Protein AF-A0A818SX84-F1 (afdb_monomer_lite)

Foldseek 3Di:
DVVVLVVQVVDDLVAADEAEDADPCVVVVCVSPLPRNNYQAYEYAYQPCNCVVPDDPPRPRYDDYHNDPVVVVVVVVVVVVVCLVPDPPPLVLDPVPDDDDDDPPPDVSVVVVVVVVVLLVVLLPPDDDPVLLVLLLVVLCVVCVVPPVLPVVSVVCNPDPDLLCLVVCCVDPHSCVVQVVVCVVVVVSVNCNSCSVSSNSVVVNVVD

Sequence (208 aa):
MLQCIDAIKSKSDNIKIFLISSHTDTETLIQKVAHQTNVMAIYLLDHEERFASTLNHSITKLHDLYSDLDSLSIRLSQDIKSFIHYTPLSISTFDREKNENTIRDLNKANARFLWLQLLIDILIKTPYNDQEKDEMLEECRTHYKDNSTVLKSIKEFSQTYKSTEALKFYTTDSFLYRILNRALRTENIDILFICRFFLADICNQLKE

Secondary structure (DSSP, 8-state):
-HHHHHHHHTS-TTS-EEEEE-STTHHHHHHHHTT-TTEEEEEEE-SSSTTTTT--TT-TTEEEEESSHHHHHHHHHHHHHHHHHHS----------S----TT---HHHHHHHHHHHHHHHHHHS---HHHHHHHHHHHHHHTTT-HHHHHHHHHHHHH--GGGHHHHHHTT-HHHHHHHHHHHHT-HHHHHHTHHHHHHHHHHTT-

Organism: NCBI:txid392032

Radius of gyration: 22.52 Å; chains: 1; bounding box: 60×38×54 Å

Structure (mmCIF, N/CA/C/O backbone):
data_AF-A0A818SX84-F1
#
_entry.id   AF-A0A818SX84-F1
#
loop_
_atom_site.group_PDB
_atom_site.id
_atom_site.type_symbol
_atom_site.label_atom_id
_atom_site.label_alt_id
_atom_site.label_comp_id
_atom_site.label_asym_id
_atom_site.label_entity_id
_atom_site.label_seq_id
_atom_site.pdbx_PDB_ins_code
_atom_site.Cartn_x
_atom_site.Cartn_y
_atom_site.Cartn_z
_atom_site.occupancy
_atom_site.B_iso_or_equiv
_atom_site.auth_seq_id
_atom_site.auth_comp_id
_atom_site.auth_asym_id
_atom_site.auth_atom_id
_atom_site.pdbx_PDB_model_num
ATOM 1 N N . MET A 1 1 ? 21.060 4.230 -33.147 1.00 58.81 1 MET A N 1
ATOM 2 C CA . MET A 1 1 ? 21.526 4.904 -31.910 1.00 58.81 1 MET A CA 1
ATOM 3 C C . MET A 1 1 ? 20.974 6.321 -31.745 1.00 58.81 1 MET A C 1
ATOM 5 O O . MET A 1 1 ? 20.332 6.557 -30.733 1.00 58.81 1 MET A O 1
ATOM 9 N N . LEU A 1 2 ? 21.166 7.244 -32.704 1.00 61.53 2 LEU A N 1
ATOM 10 C CA . LEU A 1 2 ? 20.605 8.612 -32.638 1.00 61.53 2 LEU A CA 1
ATOM 11 C C . LEU A 1 2 ? 19.089 8.614 -32.375 1.00 61.53 2 LEU A C 1
ATOM 13 O O . LEU A 1 2 ? 18.642 9.223 -31.414 1.00 61.53 2 LEU A O 1
ATOM 17 N N . GLN A 1 3 ? 18.341 7.782 -33.105 1.00 71.62 3 GLN A N 1
ATOM 18 C CA . GLN A 1 3 ? 16.898 7.604 -32.901 1.00 71.62 3 GLN A CA 1
ATOM 19 C C . GLN A 1 3 ? 16.520 7.128 -31.485 1.00 71.62 3 GLN A C 1
ATOM 21 O O . GLN A 1 3 ? 15.489 7.537 -30.964 1.00 71.62 3 GLN A O 1
ATOM 26 N N . CYS A 1 4 ? 17.347 6.300 -30.833 1.00 71.50 4 CYS A N 1
ATOM 27 C CA . CYS A 1 4 ? 17.084 5.839 -29.464 1.00 71.50 4 CYS A CA 1
ATOM 28 C C . CYS A 1 4 ? 17.305 6.962 -28.446 1.00 71.50 4 CYS A C 1
ATOM 30 O O . CYS A 1 4 ? 16.534 7.106 -27.504 1.00 71.50 4 CYS A O 1
ATOM 32 N N . ILE A 1 5 ? 18.348 7.770 -28.643 1.00 73.75 5 ILE A N 1
ATOM 33 C CA . ILE A 1 5 ? 18.649 8.913 -27.775 1.00 73.75 5 ILE A CA 1
ATOM 34 C C . ILE A 1 5 ? 17.563 9.978 -27.922 1.00 73.75 5 ILE A C 1
ATOM 36 O O . ILE A 1 5 ? 17.093 10.508 -26.918 1.00 73.75 5 ILE A O 1
ATOM 40 N N . ASP A 1 6 ? 17.132 10.254 -29.151 1.00 78.50 6 ASP A N 1
ATOM 41 C CA . ASP A 1 6 ? 16.049 11.199 -29.419 1.00 78.50 6 ASP A CA 1
ATOM 42 C C . ASP A 1 6 ? 14.726 10.688 -28.838 1.00 78.50 6 ASP A C 1
ATOM 44 O O . ASP A 1 6 ? 13.996 11.455 -28.214 1.00 78.50 6 ASP A O 1
ATOM 48 N N . ALA A 1 7 ? 14.462 9.379 -28.920 1.00 76.94 7 ALA A N 1
ATOM 49 C CA . ALA A 1 7 ? 13.317 8.765 -28.258 1.00 76.94 7 ALA A CA 1
ATOM 50 C C . ALA A 1 7 ? 13.376 8.936 -26.731 1.00 76.94 7 ALA A C 1
ATOM 52 O O . ALA A 1 7 ? 12.378 9.347 -26.150 1.00 76.94 7 ALA A O 1
ATOM 53 N N . ILE A 1 8 ? 14.525 8.703 -26.084 1.00 78.56 8 ILE A N 1
ATOM 54 C CA . ILE A 1 8 ? 14.698 8.892 -24.629 1.00 78.56 8 ILE A CA 1
ATOM 55 C C . ILE A 1 8 ? 14.492 10.360 -24.230 1.00 78.56 8 ILE A C 1
ATOM 57 O O . ILE A 1 8 ? 13.814 10.635 -23.243 1.00 78.56 8 ILE A O 1
ATOM 61 N N . LYS A 1 9 ? 15.032 11.303 -25.009 1.00 77.94 9 LYS A N 1
ATOM 62 C CA . LYS A 1 9 ? 14.897 12.748 -24.755 1.00 77.94 9 LYS A CA 1
ATOM 63 C C . LYS A 1 9 ? 13.497 13.288 -25.039 1.00 77.94 9 LYS A C 1
ATOM 65 O O . LYS A 1 9 ?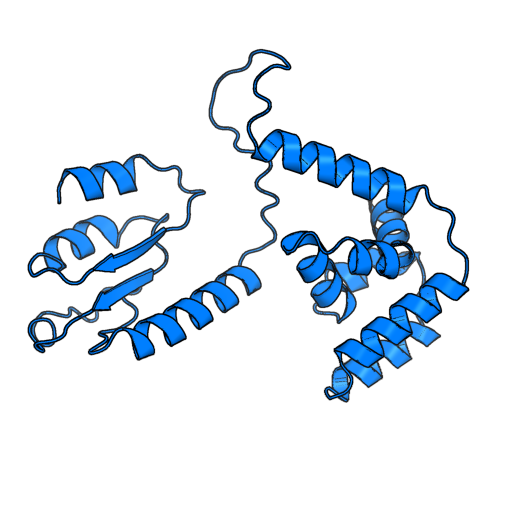 13.096 14.276 -24.442 1.00 77.94 9 LYS A O 1
ATOM 70 N N . SER A 1 10 ? 12.758 12.663 -25.956 1.00 74.94 10 SER A N 1
ATOM 71 C CA . SER A 1 10 ? 11.388 13.064 -26.303 1.00 74.94 10 SER A CA 1
ATOM 72 C C . SER A 1 10 ? 10.347 12.689 -25.242 1.00 74.94 10 SER A C 1
ATOM 74 O O . SER A 1 10 ? 9.189 13.089 -25.352 1.00 74.94 10 SER A O 1
ATOM 76 N N . LYS A 1 11 ? 10.725 11.885 -24.241 1.00 73.69 11 LYS A N 1
ATOM 77 C CA . LYS A 1 11 ? 9.832 11.428 -23.174 1.00 73.69 11 LYS A CA 1
ATOM 78 C C . LYS A 1 11 ? 9.896 12.377 -21.982 1.00 73.69 11 LYS A C 1
ATOM 80 O O . LYS A 1 11 ? 10.982 12.756 -21.560 1.00 73.69 11 LYS A O 1
ATOM 85 N N . SER A 1 12 ? 8.724 12.705 -21.436 1.00 64.88 12 SER A N 1
ATOM 86 C CA . SER A 1 12 ? 8.583 13.527 -20.229 1.00 64.88 12 SER A CA 1
ATOM 87 C C . SER A 1 12 ? 9.339 12.916 -19.039 1.00 64.88 12 SER A C 1
ATOM 89 O O . SER A 1 12 ? 9.457 11.691 -18.929 1.00 64.88 12 SER A O 1
ATOM 91 N N . ASP A 1 13 ? 9.810 13.763 -18.121 1.00 65.44 13 ASP A N 1
ATOM 92 C CA . ASP A 1 13 ? 10.623 13.390 -16.948 1.00 65.44 13 ASP A CA 1
ATOM 93 C C . ASP A 1 13 ? 9.909 12.455 -15.954 1.00 65.44 13 ASP A C 1
ATOM 95 O O . ASP A 1 13 ? 10.538 11.806 -15.100 1.00 65.44 13 ASP A O 1
ATOM 99 N N . ASN A 1 14 ? 8.585 12.364 -16.091 1.00 58.31 14 ASN A N 1
ATOM 100 C CA . ASN A 1 14 ? 7.718 11.458 -15.346 1.00 58.31 14 ASN A CA 1
ATOM 101 C C . ASN A 1 14 ? 7.893 9.992 -15.768 1.00 58.31 14 ASN A C 1
ATOM 103 O O . ASN A 1 14 ? 7.595 9.087 -14.990 1.00 58.31 14 ASN A O 1
ATOM 107 N N . ILE A 1 15 ? 8.391 9.736 -16.979 1.00 69.25 15 ILE A N 1
ATOM 108 C CA . ILE A 1 15 ? 8.619 8.380 -17.475 1.00 69.25 15 ILE A CA 1
ATOM 109 C C . ILE A 1 15 ? 9.990 7.920 -16.998 1.00 69.25 15 ILE A C 1
ATOM 111 O O . ILE A 1 15 ? 11.014 8.444 -17.418 1.00 69.25 15 ILE A O 1
ATOM 115 N N . LYS A 1 16 ? 10.013 6.917 -16.122 1.00 77.06 16 LYS A N 1
ATOM 116 C CA . LYS A 1 16 ? 11.256 6.330 -15.618 1.00 77.06 16 LYS A CA 1
ATOM 117 C C . LYS A 1 16 ? 11.717 5.194 -16.519 1.00 77.06 16 LYS A C 1
ATOM 119 O O . LYS A 1 16 ? 10.966 4.260 -16.789 1.00 77.06 16 LYS A O 1
ATOM 124 N N . ILE A 1 17 ? 12.952 5.295 -16.996 1.00 80.56 17 ILE A N 1
ATOM 125 C CA . ILE A 1 17 ? 13.526 4.416 -18.011 1.00 80.56 17 ILE A CA 1
ATOM 126 C C . ILE A 1 17 ? 14.619 3.562 -17.369 1.00 80.56 17 ILE A C 1
ATOM 128 O O . ILE A 1 17 ? 15.574 4.084 -16.788 1.00 80.56 17 ILE A O 1
ATOM 132 N N . PHE A 1 18 ? 14.476 2.247 -17.515 1.00 81.50 18 PHE A N 1
ATOM 133 C CA . PHE A 1 18 ? 15.522 1.261 -17.261 1.00 81.50 18 PHE A CA 1
ATOM 134 C C . PHE A 1 18 ? 16.090 0.847 -18.615 1.00 81.50 18 PHE A C 1
ATOM 136 O O . PHE A 1 18 ? 15.353 0.378 -19.484 1.00 81.50 18 PHE A O 1
ATOM 143 N N . LEU A 1 19 ? 17.380 1.085 -18.824 1.00 81.00 19 LEU A N 1
ATOM 144 C CA . LEU A 1 19 ? 18.031 0.856 -20.107 1.00 81.00 19 LEU A CA 1
ATOM 145 C C . LEU A 1 19 ? 18.844 -0.434 -20.044 1.00 81.00 19 LEU A C 1
ATOM 147 O O . LEU A 1 19 ? 19.708 -0.569 -19.186 1.00 81.00 19 LEU A O 1
ATOM 151 N N . ILE A 1 20 ? 18.597 -1.349 -20.976 1.00 83.50 20 ILE A N 1
ATOM 152 C CA . ILE A 1 20 ? 19.395 -2.564 -21.153 1.00 83.50 20 ILE A CA 1
ATOM 153 C C . ILE A 1 20 ? 20.130 -2.425 -22.477 1.00 83.50 20 ILE A C 1
ATOM 155 O O . ILE A 1 20 ? 19.508 -2.117 -23.496 1.00 83.50 20 ILE A O 1
ATOM 159 N N . SER A 1 21 ? 21.443 -2.623 -22.470 1.00 77.38 21 SER A N 1
ATOM 160 C CA . SER A 1 21 ? 22.242 -2.531 -23.686 1.00 77.38 21 SER A CA 1
ATOM 161 C C . SER A 1 21 ? 23.273 -3.648 -23.763 1.00 77.38 21 SER A C 1
ATOM 163 O O . SER A 1 21 ? 23.961 -3.933 -22.790 1.00 77.38 21 SER A O 1
ATOM 165 N N . SER A 1 22 ? 23.386 -4.249 -24.946 1.00 72.69 22 SER A N 1
ATOM 166 C CA . SER A 1 22 ? 24.310 -5.350 -25.252 1.00 72.69 22 SER A CA 1
ATOM 167 C C . SER A 1 22 ? 25.238 -5.048 -26.438 1.00 72.69 22 SER A C 1
ATOM 169 O O . SER A 1 22 ? 25.865 -5.948 -26.988 1.00 72.69 22 SER A O 1
ATOM 171 N N . HIS A 1 23 ? 25.274 -3.795 -26.906 1.00 62.72 23 HIS A N 1
ATOM 172 C CA . HIS A 1 23 ? 25.964 -3.403 -28.141 1.00 62.72 23 HIS A CA 1
ATOM 173 C C . HIS A 1 23 ? 27.295 -2.686 -27.898 1.00 62.72 23 HIS A C 1
ATOM 175 O O . HIS A 1 23 ? 27.448 -1.968 -26.920 1.00 62.72 23 HIS A O 1
ATOM 181 N N . THR A 1 24 ? 28.229 -2.821 -28.842 1.00 56.12 24 THR A N 1
ATOM 182 C CA . THR A 1 24 ? 29.602 -2.272 -28.809 1.00 56.12 24 THR A CA 1
ATOM 183 C C . THR A 1 24 ? 29.696 -0.755 -28.643 1.00 56.12 24 THR A C 1
ATOM 185 O O . THR A 1 24 ? 30.704 -0.265 -28.154 1.00 56.12 24 THR A O 1
ATOM 188 N N . ASP A 1 25 ? 28.646 -0.009 -28.983 1.00 63.19 25 ASP A N 1
ATOM 189 C CA . ASP A 1 25 ? 28.643 1.456 -28.906 1.00 63.19 25 ASP A CA 1
ATOM 190 C C . ASP A 1 25 ? 27.954 2.003 -27.630 1.00 63.19 25 ASP A C 1
ATOM 192 O O . ASP A 1 25 ? 27.442 3.131 -27.593 1.00 63.19 25 ASP A O 1
ATOM 196 N N . THR A 1 26 ? 27.880 1.184 -26.578 1.00 66.12 26 THR A N 1
ATOM 197 C CA . THR A 1 26 ? 27.288 1.529 -25.274 1.00 66.12 26 THR A CA 1
ATOM 198 C C . THR A 1 26 ? 27.911 2.765 -24.651 1.00 66.12 26 THR A C 1
ATOM 200 O O . THR A 1 26 ? 27.187 3.557 -24.062 1.00 66.12 26 THR A O 1
ATOM 203 N N . GLU A 1 27 ? 29.211 2.999 -24.806 1.00 67.94 27 GLU A N 1
ATOM 204 C CA . GLU A 1 27 ? 29.888 4.140 -24.178 1.00 67.94 27 GLU A CA 1
ATOM 205 C C . GLU A 1 27 ? 29.317 5.486 -24.621 1.00 67.94 27 GLU A C 1
ATOM 207 O O . GLU A 1 27 ? 29.007 6.345 -23.793 1.00 67.94 27 GLU A O 1
ATOM 212 N N . THR A 1 28 ? 29.108 5.665 -25.927 1.00 70.00 28 THR A N 1
ATOM 213 C CA . THR A 1 28 ? 28.568 6.918 -26.469 1.00 70.00 28 THR A CA 1
ATOM 214 C C . THR A 1 28 ? 27.113 7.124 -26.048 1.00 70.00 28 THR A C 1
ATOM 216 O O . THR A 1 28 ? 26.667 8.258 -25.851 1.00 70.00 28 THR A O 1
ATOM 219 N N . LEU A 1 29 ? 26.366 6.026 -25.899 1.00 72.81 29 LEU A N 1
ATOM 220 C CA . LEU A 1 29 ? 24.999 6.023 -25.391 1.00 72.81 29 LEU A CA 1
ATOM 221 C C . LEU A 1 29 ? 24.974 6.396 -23.901 1.00 72.81 29 LEU A C 1
ATOM 223 O O . LEU A 1 29 ? 24.247 7.309 -23.516 1.00 72.81 29 LEU A O 1
ATOM 227 N N . ILE A 1 30 ? 25.804 5.750 -23.080 1.00 73.06 30 ILE A N 1
ATOM 228 C CA . ILE A 1 30 ? 25.888 5.977 -21.636 1.00 73.06 30 ILE A CA 1
ATOM 229 C C . ILE A 1 30 ? 26.296 7.422 -21.358 1.00 73.06 30 ILE A C 1
ATOM 231 O O . ILE A 1 30 ? 25.616 8.090 -20.588 1.00 73.06 30 ILE A O 1
ATOM 235 N N . GLN A 1 31 ? 27.318 7.957 -22.032 1.00 74.00 31 GLN A N 1
ATOM 236 C CA . GLN A 1 31 ? 27.739 9.352 -21.848 1.00 74.00 31 GLN A CA 1
ATOM 237 C C . GLN A 1 31 ? 26.611 10.352 -22.141 1.00 74.00 31 GLN A C 1
ATOM 239 O O . GLN A 1 31 ? 26.442 11.339 -21.429 1.00 74.00 31 GLN A O 1
ATOM 244 N N . LYS A 1 32 ? 25.796 10.098 -23.170 1.00 74.50 32 LYS A N 1
ATOM 245 C CA . LYS A 1 32 ? 24.699 11.000 -23.558 1.00 74.50 32 LYS A CA 1
ATOM 246 C C . LYS A 1 32 ? 23.457 10.861 -22.679 1.00 74.50 32 LYS A C 1
ATOM 248 O O . LYS A 1 32 ? 22.681 11.812 -22.575 1.00 74.50 32 LYS A O 1
ATOM 253 N N . VAL A 1 33 ? 23.252 9.690 -22.082 1.00 75.94 33 VAL A N 1
ATOM 254 C CA . VAL A 1 33 ? 22.023 9.331 -21.362 1.00 75.94 33 VAL A CA 1
ATOM 255 C C . VAL A 1 33 ? 22.206 9.376 -19.838 1.00 75.94 33 VAL A C 1
ATOM 257 O O . VAL A 1 33 ? 21.247 9.645 -19.123 1.00 75.94 33 VAL A O 1
ATOM 260 N N . ALA A 1 34 ? 23.430 9.238 -19.320 1.00 68.69 34 ALA A N 1
ATOM 261 C CA . ALA A 1 34 ? 23.725 9.280 -17.883 1.00 68.69 34 ALA A CA 1
ATOM 262 C C . ALA A 1 34 ? 23.283 10.596 -17.216 1.00 68.69 34 ALA A C 1
ATOM 264 O O . ALA A 1 34 ? 22.843 10.605 -16.064 1.00 68.69 34 ALA A O 1
ATOM 265 N N . HIS A 1 35 ? 23.328 11.710 -17.949 1.00 72.81 35 HIS A N 1
ATOM 266 C CA . HIS A 1 35 ? 22.904 13.018 -17.444 1.00 72.81 35 HIS A CA 1
ATOM 267 C C . HIS A 1 35 ? 21.377 13.215 -17.412 1.00 72.81 35 HIS A C 1
ATOM 269 O O . HIS A 1 35 ? 20.910 14.188 -16.829 1.00 72.81 35 HIS A O 1
ATOM 275 N N . GLN A 1 36 ? 20.586 12.309 -17.994 1.00 72.69 36 GLN A N 1
ATOM 276 C CA . GLN A 1 36 ? 19.128 12.439 -18.059 1.00 72.69 36 GLN A CA 1
ATOM 277 C C . GLN A 1 36 ? 18.465 11.999 -16.746 1.00 72.69 36 GLN A C 1
ATOM 279 O O . GLN A 1 36 ? 18.751 10.923 -16.221 1.00 72.69 36 GLN A O 1
ATOM 284 N N . THR A 1 37 ? 17.569 12.818 -16.199 1.00 70.69 37 THR A N 1
ATOM 285 C CA . THR A 1 37 ? 16.844 12.576 -14.931 1.00 70.69 37 THR A CA 1
ATOM 286 C C . THR A 1 37 ? 15.767 11.493 -15.044 1.00 70.69 37 THR A C 1
ATOM 288 O O . THR A 1 37 ? 15.343 10.923 -14.035 1.00 70.69 37 THR A O 1
ATOM 291 N N . ASN A 1 38 ? 15.328 11.200 -16.267 1.00 72.31 38 ASN A N 1
ATOM 292 C CA . ASN A 1 38 ? 14.335 10.180 -16.580 1.00 72.31 38 ASN A CA 1
ATOM 293 C C . ASN A 1 38 ? 14.940 8.765 -16.696 1.00 72.31 38 ASN A C 1
ATOM 295 O O . ASN A 1 38 ? 14.206 7.782 -16.635 1.00 72.31 38 ASN A O 1
ATOM 299 N N . VAL A 1 39 ? 16.271 8.635 -16.775 1.00 80.88 39 VAL A N 1
ATOM 300 C CA . VAL A 1 39 ? 16.965 7.338 -16.768 1.00 80.88 39 VAL A CA 1
ATOM 301 C C . VAL A 1 39 ? 17.411 6.980 -15.358 1.00 80.88 39 VAL A C 1
ATOM 303 O O . VAL A 1 39 ? 18.208 7.693 -14.746 1.00 80.88 39 VAL A O 1
ATOM 306 N N . MET A 1 40 ? 16.876 5.868 -14.855 1.00 75.00 40 MET A N 1
ATOM 307 C CA . MET A 1 40 ? 17.058 5.427 -13.470 1.00 75.00 40 MET A CA 1
ATOM 308 C C . MET A 1 40 ? 18.261 4.509 -13.305 1.00 75.00 40 MET A C 1
ATOM 310 O O . MET A 1 40 ? 19.053 4.699 -12.388 1.00 75.00 40 MET A O 1
ATOM 314 N N . ALA A 1 41 ? 18.392 3.529 -14.194 1.00 78.50 41 ALA A N 1
ATOM 315 C CA . ALA A 1 41 ? 19.478 2.564 -14.167 1.00 78.50 41 ALA A CA 1
ATOM 316 C C . ALA A 1 41 ? 19.813 2.098 -15.584 1.00 78.50 41 ALA A C 1
ATOM 318 O O . ALA A 1 41 ? 18.937 2.016 -16.456 1.00 78.50 41 ALA A O 1
ATOM 319 N N . ILE A 1 42 ? 21.092 1.797 -15.793 1.00 80.62 42 ILE A N 1
ATOM 320 C CA . ILE A 1 42 ? 21.623 1.230 -17.030 1.00 80.62 42 ILE A CA 1
ATOM 321 C C . ILE A 1 42 ? 22.248 -0.128 -16.701 1.00 80.62 42 ILE A C 1
ATOM 323 O O . ILE A 1 42 ? 23.116 -0.215 -15.830 1.00 80.62 42 ILE A O 1
ATOM 327 N N . TYR A 1 43 ? 21.807 -1.161 -17.415 1.00 81.69 43 TYR A N 1
ATOM 328 C CA . TYR A 1 43 ? 22.290 -2.534 -17.314 1.00 81.69 43 TYR A CA 1
ATOM 329 C C . TYR A 1 43 ? 23.020 -2.909 -18.596 1.00 81.69 43 TYR A C 1
ATOM 331 O O . TYR A 1 43 ? 22.504 -2.694 -19.700 1.00 81.69 43 TYR A O 1
ATOM 339 N N . LEU A 1 44 ? 24.210 -3.482 -18.447 1.00 77.75 44 LEU A N 1
ATOM 340 C CA . LEU A 1 44 ? 25.017 -3.929 -19.572 1.00 77.75 44 LEU A CA 1
ATOM 341 C C . LEU A 1 44 ? 25.029 -5.450 -19.624 1.00 77.75 44 LEU A C 1
ATOM 343 O O . LEU A 1 44 ? 25.398 -6.093 -18.648 1.00 77.75 44 LEU A O 1
ATOM 347 N N . LEU A 1 45 ? 24.612 -6.007 -20.759 1.00 74.62 45 LEU A N 1
ATOM 348 C CA . LEU A 1 45 ? 24.677 -7.441 -21.020 1.00 74.62 45 LEU A CA 1
ATOM 349 C C . LEU A 1 45 ? 25.870 -7.709 -21.939 1.00 74.62 45 LEU A C 1
ATOM 351 O O . LEU A 1 45 ? 25.855 -7.305 -23.102 1.00 74.62 45 LEU A O 1
ATOM 355 N N . ASP A 1 46 ? 26.893 -8.369 -21.410 1.00 71.94 46 ASP A N 1
ATOM 356 C CA . ASP A 1 46 ? 28.146 -8.644 -22.105 1.00 71.94 46 ASP A CA 1
ATOM 357 C C . ASP A 1 46 ? 28.497 -10.121 -22.036 1.00 71.94 46 ASP A C 1
ATOM 359 O O . ASP A 1 46 ? 28.956 -10.627 -21.015 1.00 71.94 46 ASP A O 1
ATOM 363 N N . HIS A 1 47 ? 28.302 -10.814 -23.150 1.00 62.03 47 HIS A N 1
ATOM 364 C CA . HIS A 1 47 ? 28.628 -12.230 -23.249 1.00 62.03 47 HIS A CA 1
ATOM 365 C C . HIS A 1 47 ? 30.117 -12.494 -23.531 1.00 62.03 47 HIS A C 1
ATOM 367 O O . HIS A 1 47 ? 30.538 -13.645 -23.469 1.00 62.03 47 HIS A O 1
ATOM 373 N N . GLU A 1 48 ? 30.914 -11.471 -23.862 1.00 59.88 48 GLU A N 1
ATOM 374 C CA . GLU A 1 48 ? 32.272 -11.643 -24.405 1.00 59.88 48 GLU A CA 1
ATOM 375 C C . GLU A 1 48 ? 33.340 -10.798 -23.680 1.00 59.88 48 GLU A C 1
ATOM 377 O O . GLU A 1 48 ? 34.424 -10.595 -24.226 1.00 59.88 48 GLU A O 1
ATOM 382 N N . GLU A 1 49 ? 33.047 -10.303 -22.468 1.00 61.03 49 GLU A N 1
ATOM 383 C CA . GLU A 1 49 ? 33.941 -9.479 -21.622 1.00 61.03 49 GLU A CA 1
ATOM 384 C C . GLU A 1 49 ? 34.547 -8.250 -22.335 1.00 61.03 49 GLU A C 1
ATOM 386 O O . GLU A 1 49 ? 35.602 -7.727 -21.958 1.00 61.03 49 GLU A O 1
ATOM 391 N N . ARG A 1 50 ? 33.878 -7.742 -23.375 1.00 58.09 50 ARG A N 1
ATOM 392 C CA . ARG A 1 50 ? 34.370 -6.624 -24.190 1.00 58.09 50 ARG A CA 1
ATOM 393 C C . ARG A 1 50 ? 34.281 -5.278 -23.471 1.00 58.09 50 ARG A C 1
ATOM 395 O O . ARG A 1 50 ? 35.052 -4.383 -23.805 1.00 58.09 50 ARG A O 1
ATOM 402 N N . PHE A 1 51 ? 33.389 -5.122 -22.489 1.00 56.91 51 PHE A N 1
ATOM 403 C CA . PHE A 1 51 ? 33.161 -3.844 -21.791 1.00 56.91 51 PHE A CA 1
ATOM 404 C C . PHE A 1 51 ? 33.922 -3.706 -20.467 1.00 56.91 51 PHE A C 1
ATOM 406 O O . PHE A 1 51 ? 33.916 -2.628 -19.871 1.00 56.91 51 PHE A O 1
ATOM 413 N N . ALA A 1 52 ? 34.610 -4.756 -20.005 1.00 55.00 52 ALA A N 1
ATOM 414 C CA . ALA A 1 52 ? 35.327 -4.741 -18.726 1.00 55.00 52 ALA A CA 1
ATOM 415 C C . ALA A 1 52 ? 36.464 -3.699 -18.676 1.00 55.00 52 ALA A C 1
ATOM 417 O O . ALA A 1 52 ? 36.815 -3.219 -17.601 1.00 55.00 52 ALA A O 1
ATOM 418 N N . SER A 1 53 ? 37.029 -3.323 -19.830 1.00 54.41 53 SER A N 1
ATOM 419 C CA . SER A 1 53 ? 38.170 -2.400 -19.916 1.00 54.41 53 SER A CA 1
ATOM 420 C C . SER A 1 53 ? 37.792 -0.918 -20.050 1.00 54.41 53 SER A C 1
ATOM 422 O O . SER A 1 53 ? 38.633 -0.060 -19.786 1.00 54.41 53 SER A O 1
ATOM 424 N N . THR A 1 54 ? 36.545 -0.595 -20.411 1.00 52.56 54 THR A N 1
ATOM 425 C CA . THR A 1 54 ? 36.093 0.784 -20.678 1.00 52.56 54 THR A CA 1
ATOM 426 C C . THR A 1 54 ? 35.060 1.330 -19.693 1.00 52.56 54 THR A C 1
ATOM 428 O O . THR A 1 54 ? 34.602 2.470 -19.832 1.00 52.56 54 THR A O 1
ATOM 431 N N . LEU A 1 55 ? 34.725 0.576 -18.641 1.00 56.69 55 LEU A N 1
ATOM 432 C CA . LEU A 1 55 ? 33.867 1.065 -17.565 1.00 56.69 55 LEU A CA 1
ATOM 433 C C . LEU A 1 55 ? 34.555 2.192 -16.776 1.00 56.69 55 LEU A C 1
ATOM 435 O O . LEU A 1 55 ? 35.379 1.973 -15.890 1.00 56.69 55 LEU A O 1
ATOM 439 N N . ASN A 1 56 ? 34.168 3.433 -17.059 1.00 53.72 56 ASN A N 1
ATOM 440 C CA . ASN A 1 56 ? 34.494 4.564 -16.200 1.00 53.72 56 ASN A CA 1
ATOM 441 C C . ASN A 1 56 ? 33.654 4.474 -14.913 1.00 53.72 56 ASN A C 1
ATOM 443 O O . ASN A 1 56 ? 32.444 4.704 -14.938 1.00 53.72 56 ASN A O 1
ATOM 447 N N . HIS A 1 57 ? 34.299 4.201 -13.774 1.00 54.59 57 HIS A N 1
ATOM 448 C CA . HIS A 1 57 ? 33.683 4.127 -12.434 1.00 54.59 57 HIS A CA 1
ATOM 449 C C . HIS A 1 57 ? 32.987 5.426 -11.961 1.00 54.59 57 HIS A C 1
ATOM 451 O O . HIS A 1 57 ? 32.434 5.479 -10.867 1.00 54.59 57 HIS A O 1
ATOM 457 N N . SER A 1 58 ? 33.013 6.492 -12.760 1.00 51.69 58 SER A N 1
ATOM 458 C CA . SER A 1 58 ? 32.440 7.805 -12.452 1.00 51.69 58 SER A CA 1
ATOM 459 C C . SER A 1 58 ? 30.945 7.942 -12.780 1.00 51.69 58 SER A C 1
ATOM 461 O O . SER A 1 58 ? 30.350 8.975 -12.471 1.00 51.69 58 SER A O 1
ATOM 463 N N . ILE A 1 59 ? 30.306 6.927 -13.377 1.00 60.56 59 ILE A N 1
ATOM 464 C CA . ILE A 1 59 ? 28.880 6.969 -13.741 1.00 60.56 59 ILE A CA 1
ATOM 465 C C . ILE A 1 59 ? 28.032 6.319 -12.642 1.00 60.56 59 ILE A C 1
ATOM 467 O O . ILE A 1 59 ? 27.899 5.104 -12.568 1.00 60.56 59 ILE A O 1
ATOM 471 N N . THR A 1 60 ? 27.382 7.141 -11.819 1.00 57.03 60 THR A N 1
ATOM 472 C CA . THR A 1 60 ? 26.582 6.701 -10.657 1.00 57.03 60 THR A CA 1
ATOM 473 C C . THR A 1 60 ? 25.294 5.939 -10.993 1.00 57.03 60 THR A C 1
ATOM 475 O O . THR A 1 60 ? 24.720 5.306 -10.115 1.00 57.03 60 THR A O 1
ATOM 478 N N . LYS A 1 61 ? 24.820 6.003 -12.244 1.00 64.62 61 LYS A N 1
ATOM 479 C CA . LYS A 1 61 ? 23.597 5.320 -12.721 1.00 64.62 61 LYS A CA 1
ATOM 480 C C . LYS A 1 61 ? 23.868 3.993 -13.433 1.00 64.62 61 LYS A C 1
ATOM 482 O O . LYS A 1 61 ? 22.932 3.347 -13.910 1.00 64.62 61 LYS A O 1
ATOM 487 N N . LEU A 1 62 ? 25.139 3.626 -13.570 1.00 64.50 62 LEU A N 1
ATOM 488 C CA . LEU A 1 62 ? 25.539 2.349 -14.132 1.00 64.50 62 LEU A CA 1
ATOM 489 C C . LEU A 1 62 ? 25.503 1.318 -13.012 1.00 64.50 62 LEU A C 1
ATOM 491 O O . LEU A 1 62 ? 26.153 1.508 -11.988 1.00 64.50 62 LEU A O 1
ATOM 495 N N . HIS A 1 63 ? 24.701 0.276 -13.190 1.00 62.56 63 HIS A N 1
ATOM 496 C CA . HIS A 1 63 ? 24.416 -0.627 -12.091 1.00 62.56 63 HIS A CA 1
ATOM 497 C C . HIS A 1 63 ? 25.381 -1.810 -12.041 1.00 62.56 63 HIS A C 1
ATOM 499 O O . HIS A 1 63 ? 25.977 -2.027 -10.993 1.00 62.56 63 HIS A O 1
ATOM 505 N N . ASP A 1 64 ? 25.553 -2.539 -13.152 1.00 64.19 64 ASP A N 1
ATOM 506 C CA . ASP A 1 64 ? 26.604 -3.558 -13.276 1.00 64.19 64 ASP A CA 1
ATOM 507 C C . ASP A 1 64 ? 26.716 -4.156 -14.693 1.00 64.19 64 ASP A C 1
ATOM 509 O O . ASP A 1 64 ? 25.875 -3.890 -15.567 1.00 64.19 64 ASP A O 1
ATOM 513 N N . LEU A 1 65 ? 27.754 -4.979 -14.890 1.00 68.25 65 LEU A N 1
ATOM 514 C CA . LEU A 1 65 ? 27.955 -5.851 -16.052 1.00 68.25 65 LEU A CA 1
ATOM 515 C C . LEU A 1 65 ? 27.365 -7.244 -15.779 1.00 68.25 65 LEU A C 1
ATOM 517 O O . LEU A 1 65 ? 27.636 -7.846 -14.743 1.00 68.25 65 LEU A O 1
ATOM 521 N N . TYR A 1 66 ? 26.596 -7.779 -16.724 1.00 73.88 66 TYR A N 1
ATOM 522 C CA . TYR A 1 66 ? 25.974 -9.097 -16.608 1.00 73.88 66 TYR A CA 1
ATOM 523 C C . TYR A 1 66 ? 26.409 -9.990 -17.764 1.00 73.88 66 TYR A C 1
ATOM 525 O O . TYR A 1 66 ? 26.261 -9.621 -18.928 1.00 73.88 66 TYR A O 1
ATOM 533 N N . SER A 1 67 ? 26.919 -11.176 -17.437 1.00 69.12 67 SER A N 1
ATOM 534 C CA . SER A 1 67 ? 27.380 -12.165 -18.420 1.00 69.12 67 SER A CA 1
ATOM 535 C C . SER A 1 67 ? 26.248 -13.029 -18.980 1.00 69.12 67 SER A C 1
ATOM 537 O O . SER A 1 67 ? 26.393 -13.656 -20.032 1.00 69.12 67 SER A O 1
ATOM 539 N N . ASP A 1 68 ? 25.109 -13.063 -18.289 1.00 77.75 68 ASP A N 1
ATOM 540 C CA . ASP A 1 68 ? 23.976 -13.918 -18.608 1.00 77.75 68 ASP A CA 1
ATOM 541 C C . ASP A 1 68 ? 22.625 -13.220 -18.366 1.00 77.75 68 ASP A C 1
ATOM 543 O O . ASP A 1 68 ? 22.485 -12.311 -17.540 1.00 77.75 68 ASP A O 1
ATOM 547 N N . LEU A 1 69 ? 21.618 -13.647 -19.134 1.00 77.00 69 LEU A N 1
ATOM 548 C CA . LEU A 1 69 ? 20.265 -13.091 -19.080 1.00 77.00 69 LEU A CA 1
ATOM 549 C C . LEU A 1 69 ? 19.534 -13.435 -17.777 1.00 77.00 69 LEU A C 1
ATOM 551 O O . LEU A 1 69 ? 18.670 -12.663 -17.360 1.00 77.00 69 LEU A O 1
ATOM 555 N N . ASP A 1 70 ? 19.864 -14.553 -17.130 1.00 79.06 70 ASP A N 1
ATOM 556 C CA . ASP A 1 70 ? 19.168 -15.015 -15.929 1.00 79.06 70 ASP A CA 1
ATOM 557 C C . ASP A 1 70 ? 19.533 -14.143 -14.720 1.00 79.06 70 ASP A C 1
ATOM 559 O O . ASP A 1 70 ? 18.649 -13.616 -14.037 1.00 79.06 70 ASP A O 1
ATOM 563 N N . SER A 1 71 ? 20.823 -13.882 -14.515 1.00 79.94 71 SER A N 1
ATOM 564 C CA . SER A 1 71 ? 21.354 -12.966 -13.504 1.00 79.94 71 SER A CA 1
ATOM 565 C C . SER A 1 71 ? 20.837 -11.545 -13.711 1.00 79.94 71 SER A C 1
ATOM 567 O O . SER A 1 71 ? 20.405 -10.896 -12.751 1.00 79.94 71 SER A O 1
ATOM 569 N N . LEU A 1 72 ? 20.805 -11.076 -14.966 1.00 82.19 72 LEU A N 1
ATOM 570 C CA . LEU A 1 72 ? 20.218 -9.782 -15.310 1.00 82.19 72 LEU A CA 1
ATOM 571 C C . LEU A 1 72 ? 18.724 -9.741 -14.968 1.00 82.19 72 LEU A C 1
ATOM 573 O O . LEU A 1 72 ? 18.266 -8.790 -14.341 1.00 82.19 72 LEU A O 1
ATOM 577 N N . SER A 1 73 ? 17.962 -10.764 -15.353 1.00 77.50 73 SER A N 1
ATOM 578 C CA . SER A 1 73 ? 16.516 -10.845 -15.122 1.00 77.50 73 SER A CA 1
ATOM 579 C C . SER A 1 73 ? 16.170 -10.838 -13.633 1.00 77.50 73 SER A C 1
ATOM 581 O O . SER A 1 73 ? 15.268 -10.109 -13.198 1.00 77.50 73 SER A O 1
ATOM 583 N N . ILE A 1 74 ? 16.923 -11.592 -12.825 1.00 79.88 74 ILE A N 1
ATOM 584 C CA . ILE A 1 74 ? 16.772 -11.619 -11.367 1.00 79.88 74 ILE A CA 1
ATOM 585 C C . ILE A 1 74 ? 17.033 -10.229 -10.787 1.00 79.88 74 ILE A C 1
ATOM 587 O O . ILE A 1 74 ? 16.203 -9.724 -10.024 1.00 79.88 74 ILE A O 1
ATOM 591 N N . ARG A 1 75 ? 18.148 -9.588 -11.162 1.00 80.69 75 ARG A N 1
ATOM 592 C CA . ARG A 1 75 ? 18.514 -8.284 -10.602 1.00 80.69 75 ARG A CA 1
ATOM 593 C C . ARG A 1 75 ? 17.571 -7.176 -11.059 1.00 80.69 75 ARG A C 1
ATOM 595 O O . ARG A 1 75 ? 17.059 -6.445 -10.219 1.00 80.69 75 ARG A O 1
ATOM 602 N N . LEU A 1 76 ? 17.235 -7.128 -12.345 1.00 81.75 76 LEU A N 1
ATOM 603 C CA . LEU A 1 76 ? 16.245 -6.204 -12.898 1.00 81.75 76 LEU A CA 1
ATOM 604 C C . LEU A 1 76 ? 14.902 -6.334 -12.167 1.00 81.75 76 LEU A C 1
ATOM 606 O O . LEU A 1 76 ? 14.296 -5.337 -11.781 1.00 81.75 76 LEU A O 1
ATOM 610 N N . SER A 1 77 ? 14.454 -7.564 -11.906 1.00 78.19 77 SER A N 1
ATOM 611 C CA . SER A 1 77 ? 13.220 -7.816 -11.157 1.00 78.19 77 SER A CA 1
ATOM 612 C C . SER A 1 77 ? 13.288 -7.308 -9.714 1.00 78.19 77 SER A C 1
ATOM 614 O O . SER A 1 77 ? 12.291 -6.809 -9.188 1.00 78.19 77 SER A O 1
ATOM 616 N N . GLN A 1 78 ? 14.437 -7.442 -9.049 1.00 78.06 78 GLN A N 1
ATOM 617 C CA . GLN A 1 78 ? 14.655 -6.935 -7.690 1.00 78.06 78 GLN A CA 1
ATOM 618 C C . GLN A 1 78 ? 14.710 -5.406 -7.651 1.00 78.06 78 GLN A C 1
ATOM 620 O O . GLN A 1 78 ? 14.101 -4.792 -6.771 1.00 78.06 78 GLN A O 1
ATOM 625 N N . ASP A 1 79 ? 15.374 -4.790 -8.623 1.00 78.38 79 ASP A N 1
ATOM 626 C CA . ASP A 1 79 ? 15.518 -3.341 -8.702 1.00 78.38 79 ASP A CA 1
ATOM 627 C C . ASP A 1 79 ? 14.184 -2.678 -9.051 1.00 78.38 79 ASP A C 1
ATOM 629 O O . ASP A 1 79 ? 13.816 -1.693 -8.418 1.00 78.38 79 ASP A O 1
ATOM 633 N N . ILE A 1 80 ? 13.393 -3.260 -9.962 1.00 73.12 80 ILE A N 1
ATOM 634 C CA . ILE A 1 80 ? 12.026 -2.799 -10.253 1.00 73.12 80 ILE A CA 1
ATOM 635 C C . ILE A 1 80 ? 11.152 -2.889 -8.997 1.00 73.12 80 ILE A C 1
ATOM 637 O O . ILE A 1 80 ? 10.429 -1.945 -8.682 1.00 73.12 80 ILE A O 1
ATOM 641 N N . LYS A 1 81 ? 11.218 -3.996 -8.244 1.00 69.50 81 LYS A N 1
ATOM 642 C CA . LYS A 1 81 ? 10.454 -4.152 -6.992 1.00 69.50 81 LYS A CA 1
ATOM 643 C C . LYS A 1 81 ? 10.864 -3.122 -5.943 1.00 69.50 81 LYS A C 1
ATOM 645 O O . LYS A 1 81 ? 9.992 -2.531 -5.309 1.00 69.50 81 LYS A O 1
ATOM 650 N N . SER A 1 82 ? 12.164 -2.890 -5.786 1.00 69.94 82 SER A N 1
ATOM 651 C CA . SER A 1 82 ? 12.703 -1.874 -4.879 1.00 69.94 82 SER A CA 1
ATOM 652 C C . SER A 1 82 ? 12.272 -0.479 -5.320 1.00 69.94 82 SER A C 1
ATOM 654 O O . SER A 1 82 ? 11.760 0.294 -4.519 1.00 69.94 82 SER A O 1
ATOM 656 N N . PHE A 1 83 ? 12.363 -0.179 -6.614 1.00 66.69 83 PHE A N 1
ATOM 657 C CA . PHE A 1 83 ? 11.939 1.095 -7.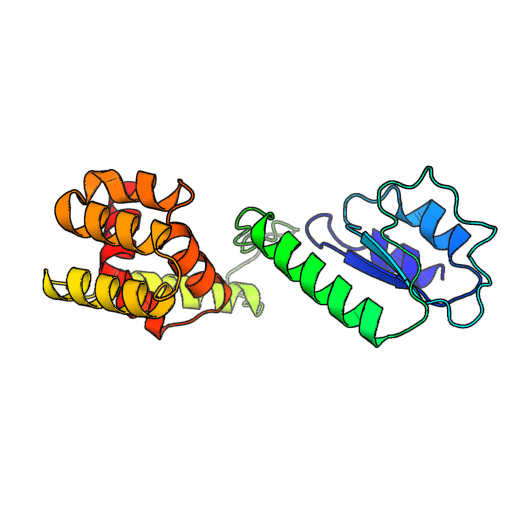176 1.00 66.69 83 PHE A CA 1
ATOM 658 C C . PHE A 1 83 ? 10.448 1.352 -6.939 1.00 66.69 83 PHE A C 1
ATOM 660 O O . PHE A 1 83 ? 10.076 2.415 -6.454 1.00 66.69 83 PHE A O 1
ATOM 667 N N . ILE A 1 84 ? 9.591 0.359 -7.174 1.00 62.06 84 ILE A N 1
ATOM 668 C CA . ILE A 1 84 ? 8.156 0.431 -6.865 1.00 62.06 84 ILE A CA 1
ATOM 669 C C . ILE A 1 84 ? 7.903 0.646 -5.363 1.00 62.06 84 ILE A C 1
ATOM 671 O O . ILE A 1 84 ? 6.907 1.265 -4.994 1.00 62.06 84 ILE A O 1
ATOM 675 N N . HIS A 1 85 ? 8.772 0.124 -4.497 1.00 52.78 85 HIS A N 1
ATOM 676 C CA . HIS A 1 85 ? 8.652 0.283 -3.051 1.00 52.78 85 HIS A CA 1
ATOM 677 C C . HIS A 1 85 ? 9.084 1.682 -2.573 1.00 52.78 85 HIS A C 1
ATOM 679 O O . HIS A 1 85 ? 8.451 2.224 -1.668 1.00 52.78 85 HIS A O 1
ATOM 685 N N . TYR A 1 86 ? 10.135 2.263 -3.160 1.00 49.34 86 TYR A N 1
ATOM 686 C CA . TYR A 1 86 ? 10.702 3.555 -2.744 1.00 49.34 86 TYR A CA 1
ATOM 687 C C . TYR A 1 86 ? 10.169 4.760 -3.523 1.00 49.34 86 TYR A C 1
ATOM 689 O O . TYR A 1 86 ? 10.345 5.892 -3.075 1.00 49.34 86 TYR A O 1
ATOM 697 N N . THR A 1 87 ? 9.518 4.552 -4.669 1.00 49.34 87 THR A N 1
ATOM 698 C CA . THR A 1 87 ? 8.845 5.642 -5.381 1.00 49.34 87 THR A CA 1
ATOM 699 C C . THR A 1 87 ? 7.580 5.999 -4.601 1.00 49.34 87 THR A C 1
ATOM 701 O O . THR A 1 87 ? 6.716 5.131 -4.437 1.00 49.34 87 THR A O 1
ATOM 704 N N . PRO A 1 88 ? 7.439 7.247 -4.108 1.00 46.06 88 PRO A N 1
ATOM 705 C CA . PRO A 1 88 ? 6.189 7.708 -3.524 1.00 46.06 88 PRO A CA 1
ATOM 706 C C . PRO A 1 88 ? 5.068 7.450 -4.519 1.00 46.06 88 PRO A C 1
ATOM 708 O O . PRO A 1 88 ? 5.293 7.562 -5.722 1.00 46.06 88 PRO A O 1
ATOM 711 N N . LEU A 1 89 ? 3.888 7.098 -4.012 1.00 45.62 89 LEU A N 1
ATOM 712 C CA . LEU A 1 89 ? 2.683 6.827 -4.782 1.00 45.62 89 LEU A CA 1
ATOM 713 C C . LEU A 1 89 ? 2.383 8.008 -5.724 1.00 45.62 89 LEU A C 1
ATOM 715 O O . LEU A 1 89 ? 1.593 8.892 -5.403 1.00 45.62 89 LEU A O 1
ATOM 719 N N . SER A 1 90 ? 2.999 8.050 -6.905 1.00 40.34 90 SER A N 1
ATOM 720 C CA . SER A 1 90 ? 2.477 8.858 -7.982 1.00 40.34 90 SER A CA 1
ATOM 721 C C . SER A 1 90 ? 1.272 8.070 -8.447 1.00 40.34 90 SER A C 1
ATOM 723 O O . SER A 1 90 ? 1.366 7.165 -9.277 1.00 40.34 90 SER A O 1
ATOM 725 N N . ILE A 1 91 ? 0.119 8.397 -7.878 1.00 43.81 91 ILE A N 1
ATOM 726 C CA . ILE A 1 91 ? -1.119 8.345 -8.632 1.00 43.81 91 ILE A CA 1
ATOM 727 C C . ILE A 1 91 ? -0.858 9.289 -9.818 1.00 43.81 91 ILE A C 1
ATOM 729 O O . ILE A 1 91 ? -1.144 10.481 -9.761 1.00 43.81 91 ILE A O 1
ATOM 733 N N . SER A 1 92 ? -0.168 8.808 -10.854 1.00 40.91 92 SER A N 1
ATOM 734 C CA . SER A 1 92 ? 0.069 9.543 -12.092 1.00 40.91 92 SER A CA 1
ATOM 735 C C . SER A 1 92 ? -1.236 9.523 -12.877 1.00 40.91 92 SER A C 1
ATOM 737 O O . SER A 1 92 ? -1.382 8.882 -13.910 1.00 40.91 92 SER A O 1
ATOM 739 N N . THR A 1 93 ? -2.237 10.191 -12.315 1.00 39.28 93 THR A N 1
ATOM 740 C CA . THR A 1 93 ? -3.516 10.506 -12.957 1.00 39.28 93 THR A CA 1
ATOM 741 C C . THR A 1 93 ? -3.540 11.960 -13.404 1.00 39.28 93 THR A C 1
ATOM 743 O O . THR A 1 93 ? -4.533 12.426 -13.943 1.00 39.28 93 THR A O 1
ATOM 746 N N . PHE A 1 94 ? -2.428 12.672 -13.220 1.00 40.47 94 PHE A N 1
ATOM 747 C CA . PHE A 1 94 ? -2.212 14.011 -13.736 1.00 40.47 94 PHE A CA 1
ATOM 748 C C . PHE A 1 94 ? -0.995 14.012 -14.661 1.00 40.47 94 PHE A C 1
ATOM 750 O O . PHE A 1 94 ? 0.049 14.569 -14.330 1.00 40.47 94 PHE A O 1
ATOM 757 N N . ASP A 1 95 ? -1.138 13.423 -15.850 1.00 38.88 95 ASP A N 1
ATOM 758 C CA . ASP A 1 95 ? -0.358 13.898 -16.996 1.00 38.88 95 ASP A CA 1
ATOM 759 C C . ASP A 1 95 ? -0.872 15.307 -17.326 1.00 38.88 95 ASP A C 1
ATOM 761 O O . ASP A 1 95 ? -1.814 15.501 -18.089 1.00 38.88 95 ASP A O 1
ATOM 765 N N . ARG A 1 96 ? -0.287 16.325 -16.684 1.00 39.66 96 ARG A N 1
ATOM 766 C CA . ARG A 1 96 ? -0.550 17.748 -16.965 1.00 39.66 96 ARG A CA 1
ATOM 767 C C . ARG A 1 96 ? 0.230 18.242 -18.187 1.00 39.66 96 ARG A C 1
ATOM 769 O O . ARG A 1 96 ? 0.668 19.389 -18.217 1.00 39.66 96 ARG A O 1
ATOM 776 N N . GLU A 1 97 ? 0.382 17.416 -19.217 1.00 39.75 97 GLU A N 1
ATOM 777 C CA . GLU A 1 97 ? 0.973 17.862 -20.478 1.00 39.75 97 GLU A CA 1
ATOM 778 C C . GLU A 1 97 ? -0.084 18.076 -21.567 1.00 39.75 97 GLU A C 1
ATOM 780 O O . GLU A 1 97 ? -0.406 17.204 -22.362 1.00 39.75 97 GLU A O 1
ATOM 785 N N . LYS A 1 98 ? -0.500 19.350 -21.597 1.00 42.97 98 LYS A N 1
ATOM 786 C CA . LYS A 1 98 ? -0.881 20.183 -22.747 1.00 42.97 98 LYS A CA 1
ATOM 787 C C . LYS A 1 98 ? -2.273 20.011 -23.373 1.00 42.97 98 LYS A C 1
ATOM 789 O O . LYS A 1 98 ? -2.637 18.983 -23.921 1.00 42.97 98 LYS A O 1
ATOM 794 N N . ASN A 1 99 ? -2.924 21.175 -23.417 1.00 37.88 99 ASN A N 1
ATOM 795 C CA . ASN A 1 99 ? -4.172 21.562 -24.066 1.00 37.88 99 ASN A CA 1
ATOM 796 C C . ASN A 1 99 ? -5.473 21.097 -23.409 1.00 37.88 99 ASN A C 1
ATOM 798 O O . ASN A 1 99 ? -5.979 20.000 -23.610 1.00 37.88 99 ASN A O 1
ATOM 802 N N . GLU A 1 100 ? -6.049 22.059 -22.688 1.00 54.91 100 GLU A N 1
ATOM 803 C CA . GLU A 1 100 ? -7.483 22.288 -22.597 1.00 54.91 100 GLU A CA 1
ATOM 804 C C . GLU A 1 100 ? -8.179 21.890 -23.907 1.00 54.91 100 GLU A C 1
ATOM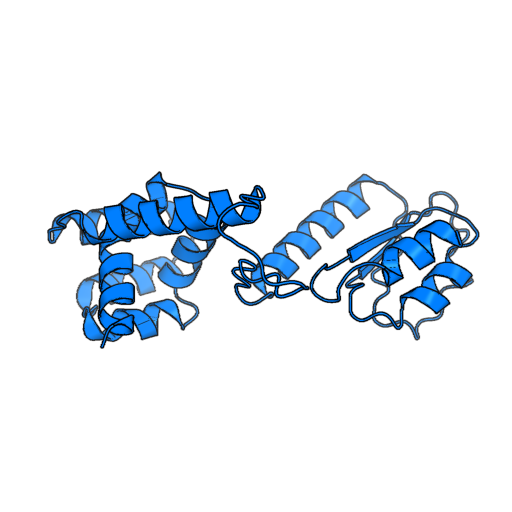 806 O O . GLU A 1 100 ? -7.847 22.422 -24.965 1.00 54.91 100 GLU A O 1
ATOM 811 N N . ASN A 1 101 ? -9.092 20.915 -23.830 1.00 36.53 101 ASN A N 1
ATOM 812 C CA . ASN A 1 101 ? -10.428 20.952 -24.427 1.00 36.53 101 ASN A CA 1
ATOM 813 C C . ASN A 1 101 ? -11.168 19.627 -24.180 1.00 36.53 101 ASN A C 1
ATOM 815 O O . ASN A 1 101 ? -10.982 18.641 -24.882 1.00 36.53 101 ASN A O 1
ATOM 819 N N . THR A 1 102 ? -12.148 19.692 -23.278 1.00 40.75 102 THR A N 1
ATOM 820 C CA . THR A 1 102 ? -13.364 18.860 -23.251 1.00 40.75 102 THR A CA 1
ATOM 821 C C . THR A 1 102 ? -13.244 17.377 -22.871 1.00 40.75 102 THR A C 1
ATOM 823 O O . THR A 1 102 ? -12.220 16.723 -22.983 1.00 40.75 102 THR A O 1
ATOM 826 N N . ILE A 1 103 ? -14.381 16.868 -22.396 1.00 45.34 103 ILE A N 1
ATOM 827 C CA . ILE A 1 103 ? -14.719 15.575 -21.772 1.00 45.34 103 ILE A CA 1
ATOM 828 C C . ILE A 1 103 ? -14.383 14.317 -22.629 1.00 45.34 103 ILE A C 1
ATOM 830 O O . ILE A 1 103 ? -14.975 13.261 -22.437 1.00 45.34 103 ILE A O 1
ATOM 834 N N . ARG A 1 104 ? -13.474 14.370 -23.614 1.00 44.25 104 ARG A N 1
ATOM 835 C CA . ARG A 1 104 ? -13.438 13.375 -24.705 1.00 44.25 104 ARG A CA 1
ATOM 836 C C . ARG A 1 104 ? -12.161 12.586 -24.962 1.00 44.25 104 ARG A C 1
ATOM 838 O O . ARG A 1 104 ? -12.252 11.669 -25.767 1.00 44.25 104 ARG A O 1
ATOM 845 N N . ASP A 1 105 ? -11.070 12.781 -24.228 1.00 46.50 105 ASP A N 1
ATOM 846 C CA . ASP A 1 105 ? -9.972 11.801 -24.250 1.00 46.50 105 ASP A CA 1
ATOM 847 C C . ASP A 1 105 ? -9.985 10.937 -22.986 1.00 46.50 105 ASP A C 1
ATOM 849 O O . ASP A 1 105 ? -9.213 11.111 -22.038 1.00 46.50 105 ASP A O 1
ATOM 853 N N . LEU A 1 106 ? -10.889 9.950 -22.979 1.00 50.53 106 LEU A N 1
ATOM 854 C CA . LEU A 1 106 ? -10.811 8.789 -22.088 1.00 50.53 106 LEU A CA 1
ATOM 855 C C . LEU A 1 106 ? -9.646 7.894 -22.534 1.00 50.53 106 LEU A C 1
ATOM 857 O O . LEU A 1 106 ? -9.832 6.749 -22.944 1.00 50.53 106 LEU A O 1
ATOM 861 N N . ASN A 1 107 ? -8.418 8.405 -22.448 1.00 60.41 107 ASN A N 1
ATOM 862 C CA . ASN A 1 107 ? -7.248 7.545 -22.523 1.00 60.41 107 ASN A CA 1
ATOM 863 C C . ASN A 1 107 ? -7.338 6.499 -21.404 1.00 60.41 107 ASN A C 1
ATOM 865 O O . ASN A 1 107 ? -7.902 6.751 -20.338 1.00 60.41 107 ASN A O 1
ATOM 869 N N . LYS A 1 108 ? -6.777 5.307 -21.640 1.00 58.09 108 LYS A N 1
ATOM 870 C CA . LYS A 1 108 ? -6.864 4.149 -20.729 1.00 58.09 108 LYS A CA 1
ATOM 871 C C . LYS A 1 108 ? -6.555 4.502 -19.264 1.00 58.09 108 LYS A C 1
ATOM 873 O O . LYS A 1 108 ? -7.177 3.949 -18.365 1.00 58.09 108 LYS A O 1
ATOM 878 N N . ALA A 1 109 ? -5.639 5.445 -19.028 1.00 58.78 109 ALA A N 1
ATOM 879 C CA . ALA A 1 109 ? -5.308 5.960 -17.700 1.00 58.78 109 ALA A CA 1
ATOM 880 C C . ALA A 1 109 ? -6.452 6.763 -17.043 1.00 58.78 109 ALA A C 1
ATOM 882 O O . ALA A 1 109 ? -6.746 6.545 -15.871 1.00 58.78 109 ALA A O 1
ATOM 883 N N . ASN A 1 110 ? -7.151 7.618 -17.797 1.00 65.38 110 ASN A N 1
ATOM 884 C CA . ASN A 1 110 ? -8.303 8.389 -17.313 1.00 65.38 110 ASN A CA 1
ATOM 885 C C . ASN A 1 110 ? -9.490 7.472 -16.989 1.00 65.38 110 ASN A C 1
ATOM 887 O O . ASN A 1 110 ? -10.122 7.621 -15.948 1.00 65.38 110 ASN A O 1
ATOM 891 N N . ALA A 1 111 ? -9.756 6.475 -17.839 1.00 67.50 111 ALA A N 1
ATOM 892 C CA . ALA A 1 111 ? -10.793 5.475 -17.577 1.00 67.50 111 ALA A CA 1
ATOM 893 C C . ALA A 1 111 ? -10.477 4.637 -16.325 1.00 67.50 111 ALA A C 1
ATOM 895 O O . ALA A 1 111 ? -11.351 4.410 -15.492 1.00 67.50 111 ALA A O 1
ATOM 896 N N . ARG A 1 112 ? -9.212 4.232 -16.164 1.00 69.50 112 ARG A N 1
ATOM 897 C CA . ARG A 1 112 ? -8.714 3.508 -14.987 1.00 69.50 112 ARG A CA 1
ATOM 898 C C . ARG A 1 112 ? -8.846 4.334 -13.704 1.00 69.50 112 ARG A C 1
ATOM 900 O O . ARG A 1 112 ? -9.261 3.802 -12.681 1.00 69.50 112 ARG A O 1
ATOM 907 N N . PHE A 1 113 ? -8.542 5.629 -13.762 1.00 72.25 113 PHE A N 1
ATOM 908 C CA . PHE A 1 113 ? -8.719 6.539 -12.631 1.00 72.25 113 PHE A CA 1
ATOM 909 C C . PHE A 1 113 ? -10.183 6.681 -12.223 1.00 72.25 113 PHE A C 1
ATOM 911 O O . PHE A 1 113 ? -10.502 6.505 -11.051 1.00 72.25 113 PHE A O 1
ATOM 918 N N . LEU A 1 114 ? -11.072 6.951 -13.184 1.00 77.19 114 LEU A N 1
ATOM 919 C CA . LEU A 1 114 ? -12.508 7.057 -12.923 1.00 77.19 114 LEU A CA 1
ATOM 920 C C . LEU A 1 114 ? -13.057 5.754 -12.338 1.00 77.19 114 LEU A C 1
ATOM 922 O O . LEU A 1 114 ? -13.824 5.789 -11.381 1.00 77.19 114 LEU A O 1
ATOM 926 N N . TRP A 1 115 ? -12.624 4.607 -12.867 1.00 80.44 115 TRP A N 1
ATOM 927 C CA . TRP A 1 115 ? -12.989 3.301 -12.327 1.00 80.44 115 TRP A CA 1
ATOM 928 C C . TRP A 1 115 ? -12.531 3.130 -10.872 1.00 80.44 115 TRP A C 1
ATOM 930 O O . TRP A 1 115 ? -13.335 2.738 -10.031 1.00 80.44 115 TRP A O 1
ATOM 940 N N . LEU A 1 116 ? -11.283 3.490 -10.547 1.00 82.19 116 LEU A N 1
ATOM 941 C CA . LEU A 1 116 ? -10.772 3.410 -9.176 1.00 82.19 116 LEU A CA 1
ATOM 942 C C . LEU A 1 116 ? -11.507 4.375 -8.235 1.00 82.19 116 LEU A C 1
ATOM 944 O O . LEU A 1 116 ? -11.826 3.997 -7.112 1.00 82.19 116 LEU A O 1
ATOM 948 N N . GLN A 1 117 ? -11.814 5.597 -8.681 1.00 82.19 117 GLN A N 1
ATOM 949 C CA . GLN A 1 117 ? -12.601 6.549 -7.894 1.00 82.19 117 GLN A CA 1
ATOM 950 C C . GLN A 1 117 ? -14.005 6.019 -7.601 1.00 82.19 117 GLN A C 1
ATOM 952 O O . GLN A 1 117 ? -14.449 6.094 -6.459 1.00 82.19 117 GLN A O 1
ATOM 957 N N . LEU A 1 118 ? -14.684 5.457 -8.606 1.00 85.81 118 LEU A N 1
ATOM 958 C CA . LEU A 1 118 ? -16.003 4.845 -8.435 1.00 85.81 118 LEU A CA 1
ATOM 959 C C . LEU A 1 118 ? -15.942 3.644 -7.490 1.00 85.81 118 LEU A C 1
ATOM 961 O O . LEU A 1 118 ? -16.794 3.519 -6.616 1.00 85.81 118 LEU A O 1
ATOM 965 N N . LEU A 1 119 ? -14.923 2.790 -7.623 1.00 87.69 119 LEU A N 1
ATOM 966 C CA . LEU A 1 119 ? -14.708 1.664 -6.719 1.00 87.69 119 LEU A CA 1
ATOM 967 C C . LEU A 1 119 ? -14.533 2.147 -5.276 1.00 87.69 119 LEU A C 1
ATOM 969 O O . LEU A 1 119 ? -15.240 1.678 -4.393 1.00 87.69 119 LEU A O 1
ATOM 973 N N . ILE A 1 120 ? -13.629 3.100 -5.037 1.00 86.94 120 ILE A N 1
ATOM 974 C CA . ILE A 1 120 ? -13.385 3.659 -3.702 1.00 86.94 120 ILE A CA 1
ATOM 975 C C . ILE A 1 120 ? -14.668 4.283 -3.133 1.00 86.94 120 ILE A C 1
ATOM 977 O O . ILE A 1 120 ? -15.002 4.036 -1.977 1.00 86.94 120 ILE A O 1
ATOM 981 N N . ASP A 1 121 ? -15.423 5.034 -3.936 1.00 85.50 121 ASP A N 1
ATOM 982 C CA . ASP A 1 121 ? -16.689 5.644 -3.514 1.00 85.50 121 ASP A CA 1
ATOM 983 C C . ASP A 1 121 ? -17.738 4.589 -3.114 1.00 85.50 121 ASP A C 1
ATOM 985 O O . ASP A 1 121 ? -18.393 4.731 -2.081 1.00 85.50 121 ASP A O 1
ATOM 989 N N . ILE A 1 122 ? -17.848 3.490 -3.869 1.00 88.31 122 ILE A N 1
ATOM 990 C CA . ILE A 1 122 ? -18.715 2.350 -3.528 1.00 88.31 122 ILE A CA 1
ATOM 991 C C . ILE A 1 122 ? -18.249 1.681 -2.230 1.00 88.31 122 ILE A C 1
ATOM 993 O O . ILE A 1 122 ? -19.067 1.426 -1.346 1.00 88.31 122 ILE A O 1
ATOM 997 N N . LEU A 1 123 ? -16.947 1.417 -2.092 1.00 88.56 123 LEU A N 1
ATOM 998 C CA . LEU A 1 123 ? -16.378 0.758 -0.914 1.00 88.56 123 LEU A CA 1
ATOM 999 C C . LEU A 1 123 ? -16.623 1.565 0.365 1.00 88.56 123 LEU A C 1
ATOM 1001 O O . LEU A 1 123 ? -17.015 0.988 1.373 1.00 88.56 123 LEU A O 1
ATOM 1005 N N . ILE A 1 124 ? -16.453 2.889 0.317 1.00 85.81 124 ILE A N 1
ATOM 1006 C CA . ILE A 1 124 ? -16.651 3.775 1.477 1.00 85.81 124 ILE A CA 1
ATOM 1007 C C . ILE A 1 124 ? -18.136 3.929 1.826 1.00 85.81 124 ILE A C 1
ATOM 1009 O O . ILE A 1 124 ? -18.483 4.053 2.997 1.00 85.81 124 ILE A O 1
ATOM 1013 N N . LYS A 1 125 ? -19.026 3.938 0.826 1.00 85.50 125 LYS A N 1
ATOM 1014 C CA . LYS A 1 125 ? -20.483 4.018 1.042 1.00 85.50 125 LYS A CA 1
ATOM 1015 C C . LYS A 1 125 ? -21.095 2.701 1.505 1.00 85.50 125 LYS A C 1
ATOM 1017 O O . LYS A 1 125 ? -22.238 2.694 1.960 1.00 85.50 125 LYS A O 1
ATOM 1022 N N . THR A 1 126 ? -20.368 1.597 1.363 1.00 85.06 126 THR A N 1
ATOM 1023 C CA . THR A 1 126 ? -20.824 0.295 1.838 1.00 85.06 126 THR A CA 1
ATOM 1024 C C . THR A 1 126 ? -20.795 0.308 3.366 1.00 85.06 126 THR A C 1
ATOM 1026 O O . THR A 1 126 ? -19.729 0.538 3.940 1.00 85.06 126 THR A O 1
ATOM 1029 N N . PRO A 1 127 ? -21.938 0.090 4.042 1.00 77.31 127 PRO A N 1
ATOM 1030 C CA . PRO A 1 127 ? -21.961 0.060 5.493 1.00 77.31 127 PRO A CA 1
ATOM 1031 C C . PRO A 1 127 ? -21.051 -1.062 5.985 1.00 77.31 127 PRO A C 1
ATOM 1033 O O . PRO A 1 127 ? -21.065 -2.171 5.451 1.00 77.31 127 PRO A O 1
ATOM 1036 N N . TYR A 1 128 ? -20.271 -0.755 7.008 1.00 79.38 128 TYR A N 1
ATOM 1037 C CA . TYR A 1 128 ? -19.457 -1.716 7.728 1.00 79.38 128 TYR A CA 1
ATOM 1038 C C . TYR A 1 128 ? -19.870 -1.706 9.195 1.00 79.38 128 TYR A C 1
ATOM 1040 O O . TYR A 1 128 ? -20.371 -0.708 9.717 1.00 79.38 128 TYR A O 1
ATOM 1048 N N . ASN A 1 129 ? -19.685 -2.839 9.849 1.00 78.75 129 ASN A N 1
ATOM 1049 C CA . ASN A 1 129 ? -19.837 -3.015 11.277 1.00 78.75 129 ASN A CA 1
ATOM 1050 C C . ASN A 1 129 ? -18.484 -3.443 11.885 1.00 78.75 129 ASN A C 1
ATOM 1052 O O . ASN A 1 129 ? -17.440 -3.394 11.230 1.00 78.75 129 ASN A O 1
ATOM 1056 N N . ASP A 1 130 ? -18.474 -3.791 13.169 1.00 76.38 130 ASP A N 1
ATOM 1057 C CA . ASP A 1 130 ? -17.235 -4.159 13.862 1.00 76.38 130 ASP A CA 1
ATOM 1058 C C . ASP A 1 130 ? -16.622 -5.473 13.332 1.00 76.38 130 ASP A C 1
ATOM 1060 O O . ASP A 1 130 ? -15.409 -5.668 13.423 1.00 76.38 130 ASP A O 1
ATOM 1064 N N . GLN A 1 131 ? -17.423 -6.345 12.708 1.00 85.81 131 GLN A N 1
ATOM 1065 C CA . GLN A 1 131 ? -16.978 -7.609 12.113 1.00 85.81 131 GLN A CA 1
ATOM 1066 C C . GLN A 1 131 ? -15.990 -7.391 10.961 1.00 85.81 131 GLN A C 1
ATOM 1068 O O . GLN A 1 131 ? -15.067 -8.182 10.784 1.00 85.81 131 GLN A O 1
ATOM 1073 N N . GLU A 1 132 ? -16.133 -6.308 10.199 1.00 87.88 132 GLU A N 1
ATOM 1074 C CA . GLU A 1 132 ? -15.226 -5.961 9.105 1.00 87.88 132 GLU A CA 1
ATOM 1075 C C . GLU A 1 132 ? -13.810 -5.658 9.576 1.00 87.88 132 GLU A C 1
ATOM 1077 O O . GLU A 1 132 ? -12.838 -6.000 8.899 1.00 87.88 132 GLU A O 1
ATOM 1082 N N . LYS A 1 133 ? -13.678 -5.024 10.745 1.00 91.19 133 LYS A N 1
ATOM 1083 C CA . LYS A 1 133 ? -12.368 -4.799 11.352 1.00 91.19 133 LYS A CA 1
ATOM 1084 C C . LYS A 1 133 ? -11.712 -6.142 11.668 1.00 91.19 133 LYS A C 1
ATOM 1086 O O . LYS A 1 133 ? -10.528 -6.311 11.388 1.00 91.19 133 LYS A O 1
ATOM 1091 N N . ASP A 1 134 ? -12.463 -7.086 12.224 1.00 92.38 134 ASP A N 1
ATOM 1092 C CA . ASP A 1 134 ? -11.940 -8.407 12.575 1.00 92.38 134 ASP A CA 1
ATOM 1093 C C . ASP A 1 134 ? -11.583 -9.236 11.333 1.00 92.38 134 ASP A C 1
ATOM 1095 O O . ASP A 1 134 ? -10.506 -9.831 11.294 1.00 92.38 134 ASP A O 1
ATOM 1099 N N . GLU A 1 135 ? -12.414 -9.198 10.288 1.00 94.06 135 GLU A N 1
ATOM 1100 C CA . GLU A 1 135 ? -12.139 -9.825 8.987 1.00 94.06 135 GLU A CA 1
ATOM 1101 C C . GLU A 1 135 ? -10.840 -9.282 8.372 1.00 94.06 135 GLU A C 1
ATOM 1103 O O . GLU A 1 135 ? -9.952 -10.047 7.987 1.00 94.06 135 GLU A O 1
ATOM 1108 N N . MET A 1 136 ? -10.669 -7.955 8.369 1.00 95.19 136 MET A N 1
ATOM 1109 C CA . MET A 1 136 ? -9.439 -7.313 7.905 1.00 95.19 136 MET A CA 1
ATOM 1110 C C . MET A 1 136 ? -8.214 -7.758 8.705 1.00 95.19 136 MET A C 1
ATOM 1112 O O . MET A 1 136 ? -7.142 -7.993 8.137 1.00 95.19 136 MET A O 1
ATOM 1116 N N . LEU A 1 137 ? -8.340 -7.853 10.030 1.00 95.88 137 LEU A N 1
ATOM 1117 C CA . LEU A 1 137 ? -7.231 -8.253 10.890 1.00 95.88 137 LEU A CA 1
ATOM 1118 C C . LEU A 1 137 ? -6.858 -9.721 10.700 1.00 95.88 137 LEU A C 1
ATOM 1120 O O . LEU A 1 137 ? -5.669 -10.035 10.768 1.00 95.88 137 LEU A O 1
ATOM 1124 N N . GLU A 1 138 ? -7.822 -10.598 10.441 1.00 96.00 138 GLU A N 1
ATOM 1125 C CA . GLU A 1 138 ? -7.561 -12.011 10.167 1.00 96.00 138 GLU A CA 1
ATOM 1126 C C . GLU A 1 138 ? -6.849 -12.210 8.824 1.00 96.00 138 GLU A C 1
ATOM 1128 O O . GLU A 1 138 ? -5.852 -12.935 8.752 1.00 96.00 138 GLU A O 1
ATOM 1133 N N . GLU A 1 139 ? -7.259 -11.477 7.786 1.00 95.50 139 GLU A N 1
ATOM 1134 C CA . GLU A 1 139 ? -6.551 -11.476 6.501 1.00 95.50 139 GLU A CA 1
ATOM 1135 C C . GLU A 1 139 ? -5.107 -10.973 6.669 1.00 95.50 139 GLU A C 1
ATOM 1137 O O . GLU A 1 139 ? -4.153 -11.581 6.177 1.00 95.50 139 GLU A O 1
ATOM 1142 N N . CYS A 1 140 ? -4.904 -9.912 7.460 1.00 94.25 140 CYS A N 1
ATOM 1143 C CA . CYS A 1 140 ? -3.562 -9.422 7.779 1.00 94.25 140 CYS A CA 1
ATOM 1144 C C . CYS A 1 140 ? -2.727 -10.468 8.538 1.00 94.25 140 CYS A C 1
ATOM 1146 O O . CYS A 1 140 ? -1.539 -10.628 8.253 1.00 94.25 140 CYS A O 1
ATOM 1148 N N . ARG A 1 141 ? -3.311 -11.201 9.494 1.00 96.31 141 ARG A N 1
ATOM 1149 C CA . ARG A 1 141 ? -2.604 -12.274 10.222 1.00 96.31 141 ARG A CA 1
ATOM 1150 C C . ARG A 1 141 ? -2.197 -13.405 9.294 1.00 96.31 141 ARG A C 1
ATOM 1152 O O . ARG A 1 141 ? -1.075 -13.889 9.402 1.00 96.31 141 ARG A O 1
ATOM 1159 N N . THR A 1 142 ? -3.072 -13.778 8.367 1.00 95.25 142 THR A N 1
ATOM 1160 C CA . THR A 1 142 ? -2.793 -14.802 7.357 1.00 95.25 142 THR A CA 1
ATOM 1161 C C . THR A 1 142 ? -1.658 -14.365 6.432 1.00 95.25 142 THR A C 1
ATOM 1163 O O . THR A 1 142 ? -0.727 -15.136 6.184 1.00 95.25 142 THR A O 1
ATOM 1166 N N . HIS A 1 143 ? -1.675 -13.105 5.985 1.00 90.62 143 HIS A N 1
ATOM 1167 C CA . HIS A 1 143 ? -0.638 -12.523 5.128 1.00 90.62 143 HIS A CA 1
ATOM 1168 C C . HIS A 1 143 ? 0.736 -12.455 5.808 1.00 90.62 143 HIS A C 1
ATOM 1170 O O . HIS A 1 143 ? 1.755 -12.763 5.189 1.00 90.62 143 HIS A O 1
ATOM 1176 N N . TYR A 1 144 ? 0.763 -12.103 7.095 1.00 91.62 144 TYR A N 1
ATOM 1177 C CA . TYR A 1 144 ? 1.982 -11.897 7.883 1.00 91.62 144 TYR A CA 1
ATOM 1178 C C . TYR A 1 144 ? 2.287 -13.034 8.871 1.00 91.62 144 TYR A C 1
ATOM 1180 O O . TYR A 1 144 ? 3.024 -12.819 9.834 1.00 91.62 144 TYR A O 1
ATOM 1188 N N . LYS A 1 145 ? 1.765 -14.244 8.638 1.00 91.50 145 LYS A N 1
ATOM 1189 C CA . LYS A 1 145 ? 1.857 -15.386 9.570 1.00 91.50 145 LYS A CA 1
ATOM 1190 C C . LYS A 1 145 ? 3.282 -15.723 10.033 1.00 91.50 145 LYS A C 1
ATOM 1192 O O . LYS A 1 145 ? 3.476 -16.135 11.171 1.00 91.50 145 LYS A O 1
ATOM 1197 N N . ASP A 1 146 ? 4.275 -15.493 9.173 1.00 92.31 146 ASP A N 1
ATOM 1198 C CA . ASP A 1 146 ? 5.684 -15.804 9.438 1.00 92.31 146 ASP A CA 1
ATOM 1199 C C . ASP A 1 146 ? 6.466 -14.603 10.019 1.00 92.31 146 ASP A C 1
ATOM 1201 O O . ASP A 1 146 ? 7.661 -14.700 10.294 1.00 92.31 146 ASP A O 1
ATOM 1205 N N . ASN A 1 147 ? 5.813 -13.451 10.224 1.00 91.75 147 ASN A N 1
ATOM 1206 C CA . ASN A 1 147 ? 6.431 -12.222 10.724 1.00 91.75 147 ASN A CA 1
ATOM 1207 C C . ASN A 1 147 ? 5.907 -11.860 12.123 1.00 91.75 147 ASN A C 1
ATOM 1209 O O . ASN A 1 147 ? 4.945 -11.106 12.284 1.00 91.75 147 ASN A O 1
ATOM 1213 N N . SER A 1 148 ? 6.590 -12.362 13.153 1.00 93.25 148 SER A N 1
ATOM 1214 C CA . SER A 1 148 ? 6.226 -12.158 14.563 1.00 93.25 148 SER A CA 1
ATOM 1215 C C . SER A 1 148 ? 6.157 -10.684 14.982 1.00 93.25 148 SER A C 1
ATOM 1217 O O . SER A 1 148 ? 5.300 -10.312 15.788 1.00 93.25 148 SER A O 1
ATOM 1219 N N . THR A 1 149 ? 7.008 -9.828 14.410 1.00 92.94 149 THR A N 1
ATOM 1220 C CA . THR A 1 149 ? 6.997 -8.380 14.660 1.00 92.94 149 THR A CA 1
ATOM 1221 C C . THR A 1 149 ? 5.702 -7.750 14.160 1.00 92.94 149 THR A C 1
ATOM 1223 O O . THR A 1 149 ? 5.040 -7.029 14.907 1.00 92.94 149 THR A O 1
ATOM 1226 N N . VAL A 1 150 ? 5.294 -8.065 12.927 1.00 92.19 150 VAL A N 1
ATOM 1227 C CA . VAL A 1 150 ? 4.050 -7.539 12.348 1.00 92.19 150 VAL A CA 1
ATOM 1228 C C . VAL A 1 150 ? 2.824 -8.101 13.068 1.00 92.19 150 VAL A C 1
ATOM 1230 O O . VAL A 1 150 ? 1.901 -7.344 13.357 1.00 92.19 150 VAL A O 1
ATOM 1233 N N . LEU A 1 151 ? 2.830 -9.380 13.455 1.00 95.56 151 LEU A N 1
ATOM 1234 C CA . LEU A 1 151 ? 1.748 -9.973 14.253 1.00 95.56 151 LEU A CA 1
ATOM 1235 C C . LEU A 1 151 ? 1.544 -9.246 15.592 1.00 95.56 151 LEU A C 1
ATOM 1237 O O . LEU A 1 151 ? 0.405 -9.048 16.023 1.00 95.56 151 LEU A O 1
ATOM 1241 N N . LYS A 1 152 ? 2.627 -8.788 16.236 1.00 95.56 152 LYS A N 1
ATOM 1242 C CA . LYS A 1 152 ? 2.537 -7.956 17.445 1.00 95.56 152 LYS A CA 1
ATOM 1243 C C . LYS A 1 152 ? 1.888 -6.601 17.149 1.00 95.56 152 LYS A C 1
ATOM 1245 O O . LYS A 1 152 ? 0.996 -6.200 17.892 1.00 95.56 152 LYS A O 1
ATOM 1250 N N . SER A 1 153 ? 2.275 -5.937 16.058 1.00 94.00 153 SER A N 1
ATOM 1251 C CA . SER A 1 153 ? 1.658 -4.673 15.628 1.00 94.00 153 SER A CA 1
ATOM 1252 C C . SER A 1 153 ? 0.177 -4.828 15.265 1.00 94.00 153 SER A C 1
ATOM 1254 O O . SER A 1 153 ? -0.621 -3.958 15.599 1.00 94.00 153 SER A O 1
ATOM 1256 N N . ILE A 1 154 ? -0.218 -5.945 14.644 1.00 96.19 154 ILE A N 1
ATOM 1257 C CA . ILE A 1 154 ? -1.627 -6.263 14.355 1.00 96.19 154 ILE A CA 1
ATOM 1258 C C . ILE A 1 154 ? -2.421 -6.418 15.658 1.00 96.19 154 ILE A C 1
ATOM 1260 O O . ILE A 1 154 ? -3.536 -5.910 15.777 1.00 96.19 154 ILE A O 1
ATOM 1264 N N . LYS A 1 155 ? -1.850 -7.101 16.658 1.00 95.62 155 LYS A N 1
ATOM 1265 C CA . LYS A 1 155 ? -2.483 -7.254 17.974 1.00 95.62 155 LYS A CA 1
ATOM 1266 C C . LYS A 1 155 ? -2.645 -5.914 18.691 1.00 95.62 155 LYS A C 1
ATOM 1268 O O . LYS A 1 155 ? -3.705 -5.664 19.254 1.00 95.62 155 LYS A O 1
ATOM 1273 N N . GLU A 1 156 ? -1.621 -5.067 18.661 1.00 95.06 156 GLU A N 1
ATOM 1274 C CA . GLU A 1 156 ? -1.683 -3.721 19.235 1.00 95.06 156 GLU A CA 1
ATOM 1275 C C . GLU A 1 156 ? -2.771 -2.888 18.551 1.00 95.06 156 GLU A C 1
ATOM 1277 O O . GLU A 1 156 ? -3.657 -2.375 19.229 1.00 95.06 156 GLU A O 1
ATOM 1282 N N . PHE A 1 157 ? -2.785 -2.866 17.215 1.00 94.56 157 PHE A N 1
ATOM 1283 C CA . PHE A 1 157 ? -3.818 -2.190 16.432 1.00 94.56 157 PHE A CA 1
ATOM 1284 C C . PHE A 1 157 ? -5.228 -2.664 16.803 1.00 94.56 157 PHE A C 1
ATOM 1286 O O . PHE A 1 157 ? -6.117 -1.849 17.033 1.00 94.56 157 PHE A O 1
ATOM 1293 N N . SER A 1 158 ? -5.444 -3.979 16.911 1.00 93.88 158 SER A N 1
ATOM 1294 C CA . SER A 1 158 ? -6.746 -4.550 17.280 1.00 93.88 158 SER A CA 1
ATOM 1295 C C . SER A 1 158 ? -7.303 -3.938 18.574 1.00 93.88 158 SER A C 1
ATOM 1297 O O . SER A 1 158 ? -8.498 -3.645 18.643 1.00 93.88 158 SER A O 1
ATOM 1299 N N . GLN A 1 159 ? -6.428 -3.671 19.549 1.00 93.44 159 GLN A N 1
ATOM 1300 C CA . GLN A 1 159 ? -6.781 -3.196 20.888 1.00 93.44 159 GLN A CA 1
ATOM 1301 C C . GLN A 1 159 ? -6.839 -1.670 21.016 1.00 93.44 159 GLN A C 1
ATOM 1303 O O . GLN A 1 159 ? -7.645 -1.164 21.794 1.00 93.44 159 GLN A O 1
ATOM 1308 N N . THR A 1 160 ? -5.976 -0.939 20.306 1.00 93.62 160 THR A N 1
ATOM 1309 C CA . THR A 1 160 ? -5.773 0.503 20.536 1.00 93.62 160 THR A CA 1
ATOM 1310 C C . THR A 1 160 ? -6.302 1.393 19.420 1.00 93.62 160 THR A C 1
ATOM 1312 O O . THR A 1 160 ? -6.429 2.598 19.634 1.00 93.62 160 THR A O 1
ATOM 1315 N N . TYR A 1 161 ? -6.627 0.829 18.253 1.00 94.69 161 TYR A N 1
ATOM 1316 C CA . TYR A 1 161 ? -7.018 1.608 17.084 1.00 94.69 161 TYR A CA 1
ATOM 1317 C C . TYR A 1 161 ? -8.257 2.474 17.328 1.00 94.69 161 TYR A C 1
ATOM 1319 O O . TYR A 1 161 ? -9.283 2.002 17.824 1.00 94.69 161 TYR A O 1
ATOM 1327 N N . LYS A 1 162 ? -8.163 3.729 16.885 1.00 93.62 162 LYS A N 1
ATOM 1328 C CA . LYS A 1 162 ? -9.262 4.689 16.804 1.00 93.62 162 LYS A CA 1
ATOM 1329 C C . LYS A 1 162 ? -9.366 5.208 15.380 1.00 93.62 162 LYS A C 1
ATOM 1331 O O . LYS A 1 162 ? -8.342 5.491 14.756 1.00 93.62 162 LYS A O 1
ATOM 1336 N N . SER A 1 163 ? -10.592 5.433 14.916 1.00 92.38 163 SER A N 1
ATOM 1337 C CA . SER A 1 163 ? -10.850 5.996 13.588 1.00 92.38 163 SER A CA 1
ATOM 1338 C C . SER A 1 163 ? -10.199 7.361 13.384 1.00 92.38 163 SER A C 1
ATOM 1340 O O . SER A 1 163 ? -9.922 7.692 12.245 1.00 92.38 163 SER A O 1
ATOM 1342 N N . THR A 1 164 ? -9.875 8.112 14.449 1.00 94.00 164 THR A N 1
ATOM 1343 C CA . THR A 1 164 ? -9.128 9.390 14.433 1.00 94.00 164 THR A CA 1
ATOM 1344 C C . THR A 1 164 ? -7.610 9.235 14.260 1.00 94.00 164 THR A C 1
ATOM 1346 O O . THR A 1 164 ? -6.903 10.224 14.109 1.00 94.00 164 THR A O 1
ATOM 1349 N N . GLU A 1 165 ? -7.074 8.013 14.230 1.00 93.50 165 GLU A N 1
ATOM 1350 C CA . GLU A 1 165 ? -5.649 7.735 13.985 1.00 93.50 165 GLU A CA 1
ATOM 1351 C C . GLU A 1 165 ? -5.382 7.029 12.643 1.00 93.50 165 GLU A C 1
ATOM 1353 O O . GLU A 1 165 ? -4.235 6.700 12.339 1.00 93.50 165 GLU A O 1
ATOM 1358 N N . ALA A 1 166 ? -6.402 6.826 11.806 1.00 94.38 166 ALA A N 1
ATOM 1359 C CA . ALA A 1 166 ? -6.286 6.187 10.497 1.00 94.38 166 ALA A CA 1
ATOM 1360 C C . ALA A 1 166 ? -5.165 6.767 9.621 1.00 94.38 166 ALA A C 1
ATOM 1362 O O . ALA A 1 166 ? -4.315 6.008 9.146 1.00 94.38 166 ALA A O 1
ATOM 1363 N N . LEU A 1 167 ? -5.079 8.097 9.466 1.00 94.25 167 LEU A N 1
ATOM 1364 C CA . LEU A 1 167 ? -4.012 8.712 8.667 1.00 94.25 167 LEU A CA 1
ATOM 1365 C C . LEU A 1 167 ? -2.621 8.454 9.237 1.00 94.25 167 LEU A C 1
ATOM 1367 O O . LEU A 1 167 ? -1.684 8.250 8.472 1.00 94.25 167 LEU A O 1
ATOM 1371 N N . LYS A 1 168 ? -2.460 8.401 10.561 1.00 94.12 168 LYS A N 1
ATOM 1372 C CA . LYS A 1 168 ? -1.179 8.061 11.197 1.00 94.12 168 LYS A CA 1
ATOM 1373 C C . LYS A 1 168 ? -0.765 6.632 10.847 1.00 94.12 168 LYS A C 1
ATOM 1375 O O . LYS A 1 168 ? 0.381 6.411 10.465 1.00 94.12 168 LYS A O 1
ATOM 1380 N N . PHE A 1 169 ? -1.685 5.669 10.908 1.00 93.00 169 PHE A N 1
ATOM 1381 C CA . PHE A 1 169 ? -1.399 4.296 10.476 1.00 93.00 169 PHE A CA 1
ATOM 1382 C C . PHE A 1 169 ? -1.126 4.205 8.972 1.00 93.00 169 PHE A C 1
ATOM 1384 O O . PHE A 1 169 ? -0.284 3.413 8.562 1.00 93.00 169 PHE A O 1
ATOM 1391 N N . TYR A 1 170 ? -1.785 5.021 8.151 1.00 92.88 170 TYR A N 1
ATOM 1392 C CA . TYR A 1 170 ? -1.558 5.036 6.707 1.00 92.88 170 TYR A CA 1
ATOM 1393 C C . TYR A 1 170 ? -0.254 5.737 6.298 1.00 92.88 170 TYR A C 1
ATOM 1395 O O . TYR A 1 170 ? 0.353 5.357 5.309 1.00 92.88 170 TYR A O 1
ATOM 1403 N N . THR A 1 171 ? 0.191 6.759 7.025 1.00 88.81 171 THR A N 1
ATOM 1404 C CA . THR A 1 171 ? 1.382 7.556 6.665 1.00 88.81 171 THR A CA 1
ATOM 1405 C C . THR A 1 171 ? 2.674 7.051 7.302 1.00 88.81 171 THR A C 1
ATOM 1407 O O . THR A 1 171 ? 3.761 7.401 6.846 1.00 88.81 171 THR A O 1
ATOM 1410 N N . THR A 1 172 ? 2.578 6.219 8.337 1.00 86.81 172 THR A N 1
ATOM 1411 C CA . THR A 1 172 ? 3.722 5.510 8.924 1.00 86.81 172 THR A CA 1
ATOM 1412 C C . THR A 1 172 ? 3.931 4.157 8.246 1.00 86.81 172 THR A C 1
ATOM 1414 O O . THR A 1 172 ? 3.024 3.623 7.611 1.00 86.81 172 THR A O 1
ATOM 1417 N N . ASP A 1 173 ? 5.125 3.574 8.390 1.00 84.00 173 ASP A N 1
ATOM 1418 C CA . ASP A 1 173 ? 5.475 2.266 7.816 1.00 84.00 173 ASP A CA 1
ATOM 1419 C C . ASP A 1 173 ? 4.798 1.088 8.557 1.00 84.00 173 ASP A C 1
ATOM 1421 O O . ASP A 1 173 ? 5.438 0.213 9.148 1.00 84.00 173 ASP A O 1
ATOM 1425 N N . SER A 1 174 ? 3.465 1.086 8.556 1.00 90.44 174 SER A N 1
ATOM 1426 C CA . SER A 1 174 ? 2.614 0.096 9.209 1.00 90.44 174 SER A CA 1
ATOM 1427 C C . SER A 1 174 ? 2.273 -1.074 8.280 1.00 90.44 174 SER A C 1
ATOM 1429 O O . SER A 1 174 ? 2.437 -1.017 7.059 1.00 90.44 174 SER A O 1
ATOM 1431 N N . PHE A 1 175 ? 1.749 -2.158 8.852 1.00 93.31 175 PHE A N 1
ATOM 1432 C CA . PHE A 1 175 ? 1.236 -3.277 8.058 1.00 93.31 175 PHE A CA 1
ATOM 1433 C C . PHE A 1 175 ? 0.063 -2.854 7.156 1.00 93.31 175 PHE A C 1
ATOM 1435 O O . PHE A 1 175 ? -0.025 -3.315 6.019 1.00 93.31 175 PHE A O 1
ATOM 1442 N N . LEU A 1 176 ? -0.779 -1.920 7.622 1.00 93.88 176 LEU A N 1
ATOM 1443 C CA . LEU A 1 176 ? -1.904 -1.382 6.856 1.00 93.88 176 LEU A CA 1
ATOM 1444 C C . LEU A 1 176 ? -1.441 -0.532 5.680 1.00 93.88 176 LEU A C 1
ATOM 1446 O O . LEU A 1 176 ? -1.951 -0.694 4.574 1.00 93.88 176 LEU A O 1
ATOM 1450 N N . TYR A 1 177 ? -0.430 0.316 5.887 1.00 92.00 177 TYR A N 1
ATOM 1451 C CA . TYR A 1 177 ? 0.209 1.055 4.799 1.00 92.00 177 TYR A CA 1
ATOM 1452 C C . TYR A 1 177 ? 0.685 0.094 3.702 1.00 92.00 177 TYR A C 1
ATOM 1454 O O . TYR A 1 177 ? 0.367 0.286 2.527 1.00 92.00 177 TYR A O 1
ATOM 1462 N N . ARG A 1 178 ? 1.396 -0.978 4.073 1.00 89.75 178 ARG A N 1
ATOM 1463 C CA . ARG A 1 178 ? 1.955 -1.942 3.113 1.00 89.75 178 ARG A CA 1
ATOM 1464 C C . ARG A 1 178 ? 0.874 -2.726 2.365 1.00 89.75 178 ARG A C 1
ATOM 1466 O O . ARG A 1 178 ? 0.957 -2.827 1.138 1.00 89.75 178 ARG A O 1
ATOM 1473 N N . ILE A 1 179 ? -0.113 -3.287 3.072 1.00 91.69 179 ILE A N 1
ATOM 1474 C CA . ILE A 1 179 ? 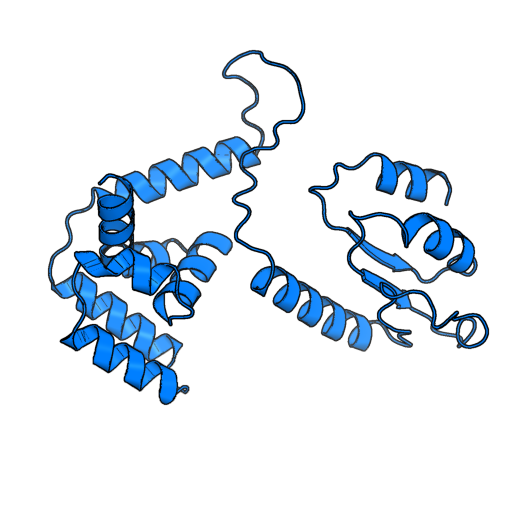-1.157 -4.123 2.457 1.00 91.69 179 ILE A CA 1
ATOM 1475 C C . ILE A 1 179 ? -2.080 -3.287 1.562 1.00 91.69 179 ILE A C 1
ATOM 1477 O O . ILE A 1 179 ? -2.311 -3.664 0.412 1.00 91.69 179 ILE A O 1
ATOM 1481 N N . LEU A 1 180 ? -2.501 -2.104 2.022 1.00 92.12 180 LEU A N 1
ATOM 1482 C CA . LEU A 1 180 ? -3.416 -1.237 1.284 1.00 92.12 180 LEU A CA 1
ATOM 1483 C C . LEU A 1 180 ? -2.748 -0.644 0.038 1.00 92.12 180 LEU A C 1
ATOM 1485 O O . LEU A 1 180 ? -3.314 -0.711 -1.051 1.00 92.12 180 LEU A O 1
ATOM 1489 N N . ASN A 1 181 ? -1.508 -0.148 0.143 1.00 87.69 181 ASN A N 1
ATOM 1490 C CA . ASN A 1 181 ? -0.788 0.362 -1.031 1.00 87.69 181 ASN A CA 1
ATOM 1491 C C . ASN A 1 181 ? -0.466 -0.738 -2.043 1.00 87.69 181 ASN A C 1
ATOM 1493 O O . ASN A 1 181 ? -0.464 -0.492 -3.251 1.00 87.69 181 ASN A O 1
ATOM 1497 N N . ARG A 1 182 ? -0.210 -1.970 -1.586 1.00 85.69 182 ARG A N 1
ATOM 1498 C CA . ARG A 1 182 ? -0.077 -3.115 -2.492 1.00 85.69 182 ARG A CA 1
ATOM 1499 C C . ARG A 1 182 ? -1.394 -3.401 -3.214 1.00 85.69 182 ARG A C 1
ATOM 1501 O O . ARG A 1 182 ? -1.361 -3.603 -4.428 1.00 85.69 182 ARG A O 1
ATOM 1508 N N . ALA A 1 183 ? -2.518 -3.407 -2.501 1.00 87.38 183 ALA A N 1
ATOM 1509 C CA . ALA A 1 183 ? -3.837 -3.655 -3.076 1.00 87.38 183 ALA A CA 1
ATOM 1510 C C . ALA A 1 183 ? -4.216 -2.588 -4.113 1.00 87.38 183 ALA A C 1
ATOM 1512 O O . ALA A 1 183 ? -4.572 -2.941 -5.232 1.00 87.38 183 ALA A O 1
ATOM 1513 N N . LEU A 1 184 ? -4.008 -1.303 -3.807 1.00 85.00 184 LEU A N 1
ATOM 1514 C CA . LEU A 1 184 ? -4.223 -0.192 -4.745 1.00 85.00 184 LEU A CA 1
ATOM 1515 C C . LEU A 1 184 ? -3.352 -0.315 -6.004 1.00 85.00 184 LEU A C 1
ATOM 1517 O O . LEU A 1 184 ? -3.832 -0.120 -7.116 1.00 85.00 184 LEU A O 1
ATOM 1521 N N . ARG A 1 185 ? -2.075 -0.689 -5.849 1.00 78.88 185 ARG A N 1
ATOM 1522 C CA . ARG A 1 185 ? -1.139 -0.838 -6.978 1.00 78.88 185 ARG A CA 1
ATOM 1523 C C . ARG A 1 185 ? -1.494 -2.001 -7.902 1.00 78.88 185 ARG A C 1
ATOM 1525 O O . ARG A 1 185 ? -1.241 -1.932 -9.102 1.00 78.88 185 ARG A O 1
ATOM 1532 N N . THR A 1 186 ? -2.008 -3.081 -7.320 1.00 79.12 186 THR A N 1
ATOM 1533 C CA . THR A 1 186 ? -2.348 -4.321 -8.033 1.00 79.12 186 THR A CA 1
ATOM 1534 C C . THR A 1 186 ? -3.819 -4.417 -8.411 1.00 79.12 186 THR A C 1
ATO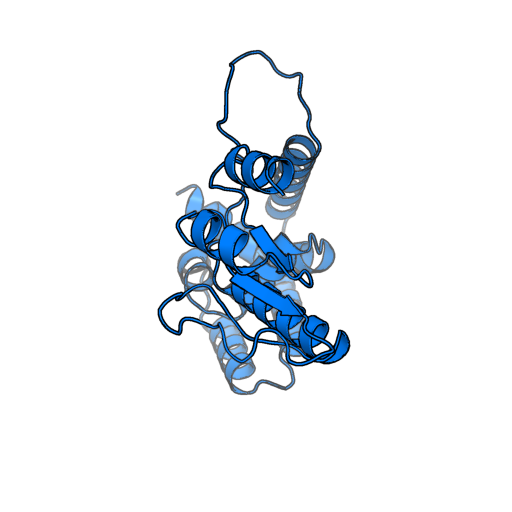M 1536 O O . THR A 1 186 ? -4.195 -5.392 -9.048 1.00 79.12 186 THR A O 1
ATOM 1539 N N . GLU A 1 187 ? -4.630 -3.423 -8.037 1.00 80.50 187 GLU A N 1
ATOM 1540 C CA . GLU A 1 187 ? -6.088 -3.429 -8.208 1.00 80.50 187 GLU A CA 1
ATOM 1541 C C . GLU A 1 187 ? -6.737 -4.688 -7.631 1.00 80.50 187 GLU A C 1
ATOM 1543 O O . GLU A 1 187 ? -7.688 -5.232 -8.185 1.00 80.50 187 GLU A O 1
ATOM 1548 N N . ASN A 1 188 ? -6.207 -5.171 -6.506 1.00 85.69 188 ASN A N 1
ATOM 1549 C CA . ASN A 1 188 ? -6.761 -6.332 -5.832 1.00 85.69 188 ASN A CA 1
ATOM 1550 C C . ASN A 1 188 ? -8.043 -5.920 -5.098 1.00 85.69 188 ASN A C 1
ATOM 1552 O O . ASN A 1 188 ? -7.994 -5.447 -3.962 1.00 85.69 188 ASN A O 1
ATOM 1556 N N . ILE A 1 189 ? -9.175 -6.073 -5.786 1.00 88.81 189 ILE A N 1
ATOM 1557 C CA . ILE A 1 189 ? -10.498 -5.667 -5.303 1.00 88.81 189 ILE A CA 1
ATOM 1558 C C . ILE A 1 189 ? -10.857 -6.401 -4.010 1.00 88.81 189 ILE A C 1
ATOM 1560 O O . ILE A 1 189 ? -11.407 -5.773 -3.112 1.00 88.81 189 ILE A O 1
ATOM 1564 N N . ASP A 1 190 ? -10.492 -7.677 -3.881 1.00 91.69 190 ASP A N 1
ATOM 1565 C CA . ASP A 1 190 ? -10.803 -8.483 -2.698 1.00 91.69 190 ASP A CA 1
ATOM 1566 C C . ASP A 1 190 ? -10.142 -7.892 -1.447 1.00 91.69 190 ASP A C 1
ATOM 1568 O O . ASP A 1 190 ? -10.806 -7.632 -0.445 1.00 91.69 190 ASP A O 1
ATOM 1572 N N . ILE A 1 191 ? -8.849 -7.560 -1.528 1.00 92.75 191 ILE A N 1
ATOM 1573 C CA . ILE A 1 191 ? -8.134 -6.922 -0.413 1.00 92.75 191 ILE A CA 1
ATOM 1574 C C . ILE A 1 191 ? -8.641 -5.497 -0.167 1.00 92.75 191 ILE A C 1
ATOM 1576 O O . ILE A 1 191 ? -8.756 -5.086 0.984 1.00 92.75 191 ILE A O 1
ATOM 1580 N N . LEU A 1 192 ? -8.973 -4.731 -1.213 1.00 92.69 192 LEU A N 1
ATOM 1581 C CA . LEU A 1 192 ? -9.565 -3.397 -1.041 1.00 92.69 192 LEU A CA 1
ATOM 1582 C C . LEU A 1 192 ? -10.922 -3.466 -0.332 1.00 92.69 192 LEU A C 1
ATOM 1584 O O . LEU A 1 192 ? -11.212 -2.618 0.512 1.00 92.69 192 LEU A O 1
ATOM 1588 N N . PHE A 1 193 ? -11.728 -4.482 -0.638 1.00 92.50 193 PHE A N 1
ATOM 1589 C CA . PHE A 1 193 ? -13.004 -4.733 0.017 1.00 92.50 193 PHE A CA 1
ATOM 1590 C C . PHE A 1 193 ? -12.820 -5.166 1.473 1.00 92.50 193 PHE A C 1
ATOM 1592 O O . PHE A 1 193 ? -13.499 -4.643 2.355 1.00 92.50 193 PHE A O 1
ATOM 1599 N N . ILE A 1 194 ? -11.870 -6.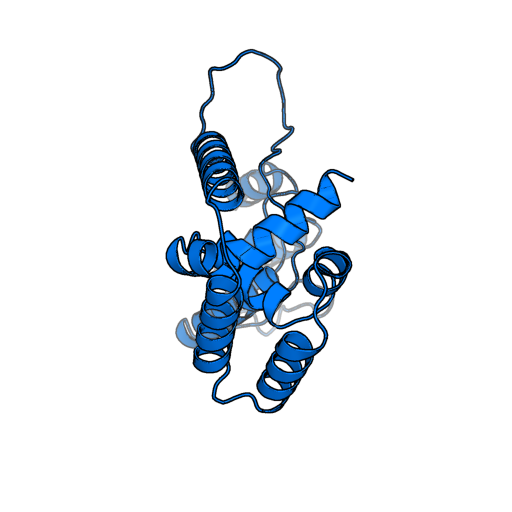057 1.755 1.00 94.38 194 ILE A N 1
ATOM 1600 C CA . ILE A 1 194 ? -11.520 -6.459 3.125 1.00 94.38 194 ILE A CA 1
ATOM 1601 C C . ILE A 1 194 ? -11.023 -5.247 3.932 1.00 94.38 194 ILE A C 1
ATOM 1603 O O . ILE A 1 194 ? -11.448 -5.026 5.062 1.00 94.38 194 ILE A O 1
ATOM 1607 N N . CYS A 1 195 ? -10.192 -4.388 3.338 1.00 93.94 195 CYS A N 1
ATOM 1608 C CA . CYS A 1 195 ? -9.688 -3.168 3.973 1.00 93.94 195 CYS A CA 1
ATOM 1609 C C . CYS A 1 195 ? -10.678 -1.984 3.955 1.00 93.94 195 CYS A C 1
ATOM 1611 O O . CYS A 1 195 ? -10.292 -0.887 4.370 1.00 93.94 195 CYS A O 1
ATOM 1613 N N . ARG A 1 196 ? -11.933 -2.158 3.502 1.00 92.69 196 ARG A N 1
ATOM 1614 C CA . ARG A 1 196 ? -12.903 -1.055 3.324 1.00 92.69 196 ARG A CA 1
ATOM 1615 C C . ARG A 1 196 ? -13.156 -0.254 4.598 1.00 92.69 196 ARG A C 1
ATOM 1617 O O . ARG A 1 196 ? -13.270 0.962 4.523 1.00 92.69 196 ARG A O 1
ATOM 1624 N N . PHE A 1 197 ? -13.165 -0.927 5.751 1.00 92.44 197 PHE A N 1
ATOM 1625 C CA . PHE A 1 197 ? -13.280 -0.308 7.075 1.00 92.44 197 PHE A CA 1
ATOM 1626 C C . PHE A 1 197 ? -12.201 0.767 7.279 1.00 92.44 197 PHE A C 1
ATOM 1628 O O . PHE A 1 197 ? -12.493 1.934 7.527 1.00 92.44 197 PHE A O 1
ATOM 1635 N N . PHE A 1 198 ? -10.936 0.385 7.093 1.00 94.25 198 PHE A N 1
ATOM 1636 C CA . PHE A 1 198 ? -9.802 1.284 7.279 1.00 94.25 198 PHE A CA 1
ATOM 1637 C C . PHE A 1 198 ? -9.729 2.354 6.180 1.00 94.25 198 PHE A C 1
ATOM 1639 O O . PHE A 1 198 ? -9.382 3.503 6.448 1.00 94.25 198 PHE A O 1
ATOM 1646 N N . LEU A 1 199 ? -10.095 1.997 4.944 1.00 93.06 199 LEU A N 1
ATOM 1647 C CA . LEU A 1 199 ? -10.167 2.936 3.825 1.00 93.06 199 LEU A CA 1
ATOM 1648 C C . LEU A 1 199 ? -11.216 4.032 4.068 1.00 93.06 199 LEU A C 1
ATOM 1650 O O . LEU A 1 199 ? -10.953 5.200 3.784 1.00 93.06 199 LEU A O 1
ATOM 1654 N N . ALA A 1 200 ? -12.376 3.673 4.622 1.00 91.81 200 ALA A N 1
ATOM 1655 C CA . ALA A 1 200 ? -13.413 4.625 4.991 1.00 91.81 200 ALA A CA 1
ATOM 1656 C C . ALA A 1 200 ? -12.925 5.599 6.067 1.00 91.81 200 ALA A C 1
ATOM 1658 O O . ALA A 1 200 ? -13.080 6.806 5.890 1.00 91.81 200 ALA A O 1
ATOM 1659 N N . ASP A 1 201 ? -12.262 5.109 7.116 1.00 93.38 201 ASP A N 1
ATOM 1660 C CA . ASP A 1 201 ? -11.697 5.971 8.159 1.00 93.38 201 ASP A CA 1
ATOM 1661 C C . ASP A 1 201 ? -10.631 6.936 7.604 1.00 93.38 201 ASP A C 1
ATOM 1663 O O . ASP A 1 201 ? -10.654 8.123 7.931 1.00 93.38 201 ASP A O 1
ATOM 1667 N N . ILE A 1 202 ? -9.740 6.474 6.710 1.00 93.62 202 ILE A N 1
ATOM 1668 C CA . ILE A 1 202 ? -8.779 7.350 6.009 1.00 93.62 202 ILE A CA 1
ATOM 1669 C C . ILE A 1 202 ? -9.522 8.449 5.247 1.00 93.62 202 ILE A C 1
ATOM 1671 O O . ILE A 1 202 ? -9.200 9.630 5.369 1.00 93.62 202 ILE A O 1
ATOM 1675 N N . CYS A 1 203 ? -10.506 8.072 4.432 1.00 90.19 203 CYS A N 1
ATOM 1676 C CA . CYS A 1 203 ? -11.217 9.020 3.585 1.00 90.19 203 CYS A CA 1
ATOM 1677 C C . CYS A 1 203 ? -12.100 9.984 4.376 1.00 90.19 203 CYS A C 1
ATOM 1679 O O . CYS A 1 203 ? -12.301 11.107 3.921 1.00 90.19 203 CYS A O 1
ATOM 1681 N N . ASN A 1 204 ? -12.614 9.571 5.532 1.00 89.56 204 ASN A N 1
ATOM 1682 C CA . ASN A 1 204 ? -13.338 10.454 6.436 1.00 89.56 204 ASN A CA 1
ATOM 1683 C C . ASN A 1 204 ? -12.390 11.488 7.049 1.00 89.56 204 ASN A C 1
ATOM 1685 O O . ASN A 1 204 ? -12.680 12.673 6.948 1.00 89.56 204 ASN A O 1
ATOM 1689 N N . GLN A 1 205 ? -11.216 11.079 7.543 1.00 91.12 205 GLN A N 1
ATOM 1690 C CA . GLN A 1 205 ? -10.211 12.027 8.046 1.00 91.12 205 GLN A CA 1
ATOM 1691 C C . GLN A 1 205 ? -9.677 12.998 6.988 1.00 91.12 205 GLN A C 1
ATOM 1693 O O . GLN A 1 205 ? -9.291 14.106 7.323 1.00 91.12 205 GLN A O 1
ATOM 1698 N N . LEU A 1 206 ? -9.614 12.599 5.714 1.00 87.94 206 LEU A N 1
ATOM 1699 C CA . LEU A 1 206 ? -9.180 13.494 4.630 1.00 87.94 206 LEU A CA 1
ATOM 1700 C C . LEU A 1 206 ? -10.229 14.549 4.248 1.00 87.94 206 LEU A C 1
ATOM 1702 O O . LEU A 1 206 ? -9.902 15.483 3.517 1.00 87.94 206 LEU A O 1
ATOM 1706 N N . LYS A 1 207 ? -11.490 14.356 4.650 1.00 82.31 207 LYS A N 1
ATOM 1707 C CA . LYS A 1 207 ? -12.590 15.301 4.404 1.00 82.31 207 LYS A CA 1
ATOM 1708 C C . LYS A 1 207 ? -12.777 16.299 5.550 1.00 82.31 207 LYS A C 1
ATOM 1710 O O . LYS A 1 207 ? -13.510 17.267 5.352 1.00 82.31 207 LYS A O 1
ATOM 1715 N N . GLU A 1 208 ? -12.180 16.028 6.710 1.00 62.00 208 GLU A N 1
ATOM 1716 C CA . GLU A 1 208 ? -12.094 16.945 7.857 1.00 62.00 208 GLU A CA 1
ATOM 1717 C C . GLU A 1 208 ? -11.063 18.053 7.600 1.00 62.00 208 GLU A C 1
ATOM 1719 O O . GLU A 1 208 ? -11.359 19.208 7.984 1.00 62.00 208 GLU A O 1
#

pLDDT: mean 76.16, std 16.19, range [36.53, 96.31]